Protein AF-A0A844GL32-F1 (afdb_monomer)

pLDDT: mean 89.9, std 10.46, range [35.19, 98.62]

Foldseek 3Di:
DFDPVLVVVLVVVLVVCVVPADPVVCCLQDVDLHHPSLLSLLLLLVLLVLLCQVPFFWDFPVVVCVVDDNPPQPPVVSSVQLQVLLVVQQVLVVLVQVVCCVPPVDGDDDDHFDFDPVDPDPDTTTTDGPLSVVLSVCVVQQVLNVCLQQVVCPDPPCDVVNVVVSVVSVLVVLVVLLVQLVVDLVSLSSSLSNLLCCCLQVVSLLLLLLLVLCVVVVNQAFAVLVVLCCLARAWDWDDAPSCVDPVNVPDDIDTDRNSSQVSSSSCSNLRNPPHDDDVSVSVSNSSSNSRVSSVCQSQPDDDPNHRPSVCSNPPDDSSSSSSSSVVSPSVVSDDHPRDCDPSSSVRSSVSSVVPHDNPPVSVPPD

Secondary structure (DSSP, 8-state):
---HHHHHHHHHHHHHHHHHS-HHHHHHHHSSS--HHHHHHHHHHHHHHHHHHHHS--EEHHHHHHHS-TTSS-HHHHHHHHHHHHHHHHHHHHHHHHHHHHHHS-------PEE-TT--SSSPPEEE-HHHHHHHHHHHH-HHHHHHHTTGGGSTT--HHHHHHHHHHHHHHHHHHHHHGGG-HHHHHHHHHHHHHHHHHH-HHHHHHHHHHHHHTT--S-TTHHHHHHHHHS--EE--GGGGSGGGTT---EE-----HHHHHTTHHHHHHPPSSHHHHHHHHHHHHHHHHHHHHHHH-EETTEEHHHHHHHH--HHHHHHHHHHH-GGGG--SS----HHHHHHHHHHHHHHS--HHHHTT--

Radius of gyration: 21.03 Å; Cα contacts (8 Å, |Δi|>4): 435; chains: 1; bounding box: 57×49×56 Å

Structure (mmCIF, N/CA/C/O backbone):
data_AF-A0A844GL32-F1
#
_entry.id   AF-A0A844GL32-F1
#
loop_
_atom_site.group_PDB
_atom_site.id
_atom_site.type_symbol
_atom_site.label_atom_id
_atom_site.label_alt_id
_atom_site.label_comp_id
_atom_site.label_asym_id
_atom_site.label_entity_id
_atom_site.label_seq_id
_atom_site.pdbx_PDB_ins_code
_atom_site.Cartn_x
_atom_site.Cartn_y
_atom_site.Cartn_z
_atom_site.occupancy
_atom_site.B_iso_or_equiv
_atom_site.auth_seq_id
_atom_site.auth_comp_id
_atom_site.auth_asym_id
_atom_site.auth_atom_id
_atom_site.pdbx_PDB_model_num
ATOM 1 N N . MET A 1 1 ? 3.147 14.707 14.623 1.00 82.19 1 MET A N 1
ATOM 2 C CA . MET A 1 1 ? 2.697 14.001 15.848 1.00 82.19 1 MET A CA 1
ATOM 3 C C . MET A 1 1 ? 1.190 13.828 15.757 1.00 82.19 1 MET A C 1
ATOM 5 O O . MET A 1 1 ? 0.566 14.670 15.122 1.00 82.19 1 MET A O 1
ATOM 9 N N . LEU A 1 2 ? 0.625 12.759 16.327 1.00 96.31 2 LEU A N 1
ATOM 10 C CA . LEU A 1 2 ? -0.835 12.625 16.427 1.00 96.31 2 LEU A CA 1
ATOM 11 C C . LEU A 1 2 ? -1.395 13.763 17.287 1.00 96.31 2 LEU A C 1
ATOM 13 O O . LEU A 1 2 ? -0.730 14.197 18.230 1.00 96.31 2 LEU A O 1
ATOM 17 N N . ASN A 1 3 ? -2.598 14.237 16.966 1.00 97.50 3 ASN A N 1
ATOM 18 C CA . ASN A 1 3 ? -3.313 15.131 17.871 1.00 97.50 3 ASN A CA 1
ATOM 19 C C . ASN A 1 3 ? -3.792 14.361 19.121 1.00 97.50 3 ASN A C 1
ATOM 21 O O . ASN A 1 3 ? -3.714 13.132 19.174 1.00 97.50 3 ASN A O 1
ATOM 25 N N . GLU A 1 4 ? -4.280 15.076 20.134 1.00 97.81 4 GLU A N 1
ATOM 26 C CA . GLU A 1 4 ? -4.658 14.485 21.427 1.00 97.81 4 GLU A CA 1
ATOM 27 C C . GLU A 1 4 ? -5.704 13.367 21.286 1.00 97.81 4 GLU A C 1
ATOM 29 O O . GLU A 1 4 ? -5.516 12.273 21.820 1.00 97.81 4 GLU A O 1
ATOM 34 N N . LYS A 1 5 ? -6.757 13.604 20.490 1.00 97.31 5 LYS A N 1
ATOM 35 C CA . LYS A 1 5 ? -7.831 12.631 20.235 1.00 97.31 5 LYS A CA 1
ATOM 36 C C . LYS A 1 5 ? -7.283 11.343 19.619 1.00 97.31 5 LYS A C 1
ATOM 38 O O . LYS A 1 5 ? -7.616 10.241 20.057 1.00 97.31 5 LYS A O 1
ATOM 43 N N . MET A 1 6 ? -6.424 11.474 18.610 1.00 98.31 6 MET A N 1
ATOM 44 C CA . MET A 1 6 ? -5.829 10.325 17.940 1.00 98.31 6 MET A CA 1
ATOM 45 C C . MET A 1 6 ? -4.790 9.618 18.811 1.00 98.31 6 MET A C 1
ATOM 47 O O . MET A 1 6 ? -4.670 8.396 18.738 1.00 98.31 6 MET A O 1
ATOM 51 N N . TRP A 1 7 ? -4.074 10.351 19.663 1.00 98.19 7 TRP A N 1
ATOM 52 C CA . TRP A 1 7 ? -3.123 9.780 20.613 1.00 98.19 7 TRP A CA 1
ATOM 53 C C . TRP A 1 7 ? -3.810 8.961 21.715 1.00 98.19 7 TRP A C 1
ATOM 55 O O . TRP A 1 7 ? -3.327 7.885 22.073 1.00 98.19 7 TRP A O 1
ATOM 65 N N . GLU A 1 8 ? -4.960 9.420 22.217 1.00 97.94 8 GLU A N 1
ATOM 66 C CA . GLU A 1 8 ? -5.784 8.676 23.179 1.00 97.94 8 GLU A CA 1
ATOM 67 C C . GLU A 1 8 ? -6.238 7.332 22.585 1.00 97.94 8 GLU A C 1
ATOM 69 O O . GLU A 1 8 ? -6.059 6.273 23.200 1.00 97.94 8 GLU A O 1
ATOM 74 N N . ALA A 1 9 ? -6.777 7.361 21.361 1.00 97.75 9 ALA A N 1
ATOM 75 C CA . ALA A 1 9 ? -7.190 6.156 20.648 1.00 97.75 9 ALA A CA 1
ATOM 76 C C . ALA A 1 9 ? -6.002 5.215 20.397 1.00 97.75 9 ALA A C 1
ATOM 78 O O . ALA A 1 9 ? -6.104 4.013 20.648 1.00 97.75 9 ALA A O 1
ATOM 79 N N . PHE A 1 10 ? -4.864 5.763 19.956 1.00 98.00 10 PHE A N 1
ATOM 80 C CA . PHE A 1 10 ? -3.636 5.006 19.711 1.00 98.00 10 PHE A CA 1
ATOM 81 C C . PHE A 1 10 ? -3.180 4.267 20.973 1.00 98.00 10 PHE A C 1
ATOM 83 O O . PHE A 1 10 ? -3.013 3.050 20.947 1.00 98.00 10 PHE A O 1
ATOM 90 N N . SER A 1 11 ? -3.056 4.991 22.087 1.00 97.62 11 SER A N 1
ATOM 91 C CA . SER A 1 11 ? -2.571 4.452 23.363 1.00 97.62 11 SER A CA 1
ATOM 92 C C . SER A 1 11 ? -3.512 3.384 23.928 1.00 97.62 11 SER A C 1
ATOM 94 O O . SER A 1 11 ? -3.069 2.369 24.465 1.00 97.62 11 SER A O 1
ATOM 96 N N . THR A 1 12 ? -4.826 3.577 23.769 1.00 97.06 12 THR A N 1
ATOM 97 C CA . THR A 1 12 ? -5.833 2.600 24.212 1.00 97.06 12 THR A CA 1
ATOM 98 C C . THR A 1 12 ? -5.721 1.294 23.428 1.00 97.06 12 THR A C 1
ATOM 100 O O . THR A 1 12 ? -5.757 0.206 24.008 1.00 97.06 12 THR A O 1
ATOM 103 N N . ILE A 1 13 ? -5.564 1.388 22.106 1.00 96.62 13 ILE A N 1
ATOM 104 C CA . ILE A 1 13 ? -5.426 0.216 21.238 1.00 96.62 13 ILE A CA 1
ATOM 105 C C . ILE A 1 13 ? -4.098 -0.488 21.500 1.00 96.62 13 ILE A C 1
ATOM 107 O O . ILE A 1 13 ? -4.077 -1.711 21.591 1.00 96.62 13 ILE A O 1
ATOM 111 N N . GLU A 1 14 ? -3.014 0.262 21.690 1.00 97.12 14 GLU A N 1
ATOM 112 C CA . GLU A 1 14 ? -1.711 -0.294 22.053 1.00 97.12 14 GLU A CA 1
ATOM 113 C C . GLU A 1 14 ? -1.792 -1.126 23.335 1.00 97.12 14 GLU A C 1
ATOM 115 O O . GLU A 1 14 ? -1.441 -2.307 23.323 1.00 97.12 14 GLU A O 1
ATOM 120 N N . SER A 1 15 ? -2.351 -0.559 24.408 1.00 96.75 15 SER A N 1
ATOM 121 C CA . SER A 1 15 ? -2.566 -1.284 25.664 1.00 96.75 15 SER A CA 1
ATOM 122 C C . SER A 1 15 ? -3.453 -2.519 25.469 1.00 96.75 15 SER A C 1
ATOM 124 O O . SER A 1 15 ? -3.126 -3.598 25.963 1.00 96.75 15 SER A O 1
ATOM 126 N N . THR A 1 16 ? -4.534 -2.400 24.693 1.00 95.31 16 THR A N 1
ATOM 127 C CA . THR A 1 16 ? -5.441 -3.523 24.407 1.00 95.31 16 THR A CA 1
ATOM 128 C C . THR A 1 16 ? -4.714 -4.670 23.708 1.00 95.31 16 THR A C 1
ATOM 130 O O . THR A 1 16 ? -4.834 -5.819 24.124 1.00 95.31 16 THR A O 1
ATOM 133 N N . LEU A 1 17 ? -3.929 -4.378 22.668 1.00 95.50 17 LEU A N 1
ATOM 134 C CA . LEU A 1 17 ? -3.210 -5.400 21.907 1.00 95.50 17 LEU A CA 1
ATOM 135 C C . LEU A 1 17 ? -2.125 -6.088 22.742 1.00 95.50 17 LEU A C 1
ATOM 137 O O . LEU A 1 17 ? -1.973 -7.303 22.635 1.00 95.50 17 LEU A O 1
ATOM 141 N N . ILE A 1 18 ? -1.431 -5.349 23.615 1.00 95.75 18 ILE A N 1
ATOM 142 C CA . ILE A 1 18 ? -0.461 -5.921 24.565 1.00 95.75 18 ILE A CA 1
ATOM 143 C C . ILE A 1 18 ? -1.139 -6.900 25.531 1.00 95.75 18 ILE A C 1
ATOM 145 O O . ILE A 1 18 ? -0.554 -7.925 25.874 1.00 95.75 18 ILE A O 1
ATOM 149 N N . HIS A 1 19 ? -2.362 -6.606 25.977 1.00 94.69 19 HIS A N 1
ATOM 150 C CA . HIS A 1 19 ? -3.086 -7.472 26.910 1.00 94.69 19 HIS A CA 1
ATOM 151 C C . HIS A 1 19 ? -3.739 -8.687 26.245 1.00 94.69 19 HIS A C 1
ATOM 153 O O . HIS A 1 19 ? -3.871 -9.729 26.881 1.00 94.69 19 HIS A O 1
ATOM 159 N N . VAL A 1 20 ? -4.176 -8.549 24.994 1.00 94.69 20 VAL A N 1
ATOM 160 C CA . VAL A 1 20 ? -4.983 -9.562 24.301 1.00 94.69 20 VAL A CA 1
ATOM 161 C C . VAL A 1 20 ? -4.120 -10.567 23.529 1.00 94.69 20 VAL A C 1
ATOM 163 O O . VAL A 1 20 ? -4.495 -11.733 23.415 1.00 94.69 20 VAL A O 1
ATOM 166 N N . LEU A 1 21 ? -2.961 -10.154 23.007 1.00 96.56 21 LEU A N 1
ATOM 167 C CA . LEU A 1 21 ? -2.068 -11.053 22.273 1.00 96.56 21 LEU A CA 1
ATOM 168 C C . LEU A 1 21 ? -1.227 -11.925 23.228 1.00 96.56 21 LEU A C 1
ATOM 170 O O . LEU A 1 21 ? -0.684 -11.399 24.198 1.00 96.56 21 LEU A O 1
ATOM 174 N N . PRO A 1 22 ? -1.024 -13.226 22.942 1.00 97.00 22 PRO A N 1
ATOM 175 C CA . PRO A 1 22 ? -0.135 -14.083 23.732 1.00 97.00 22 PRO A CA 1
ATOM 176 C C . PRO A 1 22 ? 1.308 -13.559 23.774 1.00 97.00 22 PRO A C 1
ATOM 178 O O . PRO A 1 22 ? 1.804 -13.028 22.779 1.00 97.00 22 PRO A O 1
ATOM 181 N N . THR A 1 23 ? 2.010 -13.726 24.898 1.00 95.94 23 THR A N 1
ATOM 182 C CA . THR A 1 23 ? 3.368 -13.180 25.087 1.00 95.94 23 THR A CA 1
ATOM 183 C C . THR A 1 23 ? 4.374 -13.745 24.083 1.00 95.94 23 THR A C 1
ATOM 185 O O . THR A 1 23 ? 5.143 -12.986 23.494 1.00 95.94 23 THR A O 1
ATOM 188 N N . GLU A 1 24 ? 4.350 -15.050 23.822 1.00 95.56 24 GLU A N 1
ATOM 189 C CA . GLU A 1 24 ? 5.241 -15.696 22.853 1.00 95.56 24 GLU A CA 1
ATOM 190 C C . GLU A 1 24 ? 4.975 -15.191 21.428 1.00 95.56 24 GLU A C 1
ATOM 192 O O . GLU A 1 24 ? 5.908 -14.949 20.659 1.00 95.56 24 GLU A O 1
ATOM 197 N N . TYR A 1 25 ? 3.705 -14.946 21.093 1.00 96.56 25 TYR A N 1
ATOM 198 C CA . TYR A 1 25 ? 3.316 -14.347 19.819 1.00 96.56 25 TYR A CA 1
ATOM 199 C C . TYR A 1 25 ? 3.797 -12.894 19.708 1.00 96.56 25 TYR A C 1
ATOM 201 O O . TYR A 1 25 ? 4.317 -12.492 18.669 1.00 96.56 25 TYR A O 1
ATOM 209 N N . GLN A 1 26 ? 3.706 -12.111 20.788 1.00 96.44 26 GLN A N 1
ATOM 210 C CA . GLN A 1 26 ? 4.270 -10.760 20.831 1.00 96.44 26 GLN A CA 1
ATOM 211 C C . GLN A 1 26 ? 5.792 -10.769 20.639 1.00 96.44 26 GLN A C 1
ATOM 213 O O . GLN A 1 26 ? 6.315 -9.910 19.932 1.00 96.44 26 GLN A O 1
ATOM 218 N N . MET A 1 27 ? 6.513 -11.734 21.218 1.00 95.25 27 MET A N 1
ATOM 219 C CA . MET A 1 27 ? 7.958 -11.876 21.006 1.00 95.25 27 MET A CA 1
ATOM 220 C C . MET A 1 27 ? 8.288 -12.206 19.548 1.00 95.25 27 MET A C 1
ATOM 222 O O . MET A 1 27 ? 9.188 -11.587 18.979 1.00 95.25 27 MET A O 1
ATOM 226 N N . PHE A 1 28 ? 7.539 -13.127 18.938 1.00 94.62 28 PHE A N 1
ATOM 227 C CA . PHE A 1 28 ? 7.668 -13.463 17.520 1.00 94.62 28 PHE A CA 1
ATOM 228 C C . PHE A 1 28 ? 7.427 -12.239 16.622 1.00 94.62 28 PHE A C 1
ATOM 230 O O . PHE A 1 28 ? 8.261 -11.912 15.778 1.00 94.62 28 PHE A O 1
ATOM 237 N N . MET A 1 29 ? 6.324 -11.520 16.845 1.00 95.12 29 MET A N 1
ATOM 238 C CA . MET A 1 29 ? 5.928 -10.386 16.011 1.00 95.12 29 MET A CA 1
ATOM 239 C C . MET A 1 29 ? 6.788 -9.143 16.228 1.00 95.12 29 MET A C 1
ATOM 241 O O . MET A 1 29 ? 7.191 -8.488 15.269 1.00 95.12 29 MET A O 1
ATOM 245 N N . PHE A 1 30 ? 7.046 -8.786 17.486 1.00 95.81 30 PHE A N 1
ATOM 246 C CA . PHE A 1 30 ? 7.558 -7.464 17.858 1.00 95.81 30 PHE A CA 1
ATOM 247 C C . PHE A 1 30 ? 9.007 -7.470 18.366 1.00 95.81 30 PHE A C 1
ATOM 249 O O . PHE A 1 30 ? 9.611 -6.403 18.551 1.00 95.81 30 PHE A O 1
ATOM 256 N N . GLY A 1 31 ? 9.599 -8.657 18.541 1.00 90.75 31 GLY A N 1
ATOM 257 C CA . GLY A 1 31 ? 11.015 -8.823 18.876 1.00 90.75 31 GLY A CA 1
ATOM 258 C C . GLY A 1 31 ? 11.959 -8.459 17.725 1.00 90.75 31 GLY A C 1
ATOM 259 O O . GLY A 1 31 ? 13.093 -8.051 17.967 1.00 90.75 31 GLY A O 1
ATOM 260 N N . GLY A 1 32 ? 11.480 -8.541 16.480 1.00 90.75 32 GLY A N 1
ATOM 261 C CA . GLY A 1 32 ? 12.260 -8.284 15.269 1.00 90.75 32 GLY A CA 1
ATOM 262 C C . GLY A 1 32 ? 12.038 -6.898 14.652 1.00 90.75 32 GLY A C 1
ATOM 263 O O . GLY A 1 32 ? 12.018 -5.869 15.336 1.00 90.75 32 GLY A O 1
ATOM 264 N N . LYS A 1 33 ? 11.899 -6.882 13.321 1.00 94.94 33 LYS A N 1
ATOM 265 C CA . LYS A 1 33 ? 11.791 -5.671 12.486 1.00 94.94 33 LYS A CA 1
ATOM 266 C C . LYS A 1 33 ? 10.465 -4.927 12.649 1.00 94.94 33 LYS A C 1
ATOM 268 O O . LYS A 1 33 ? 10.424 -3.701 12.528 1.00 94.94 33 LYS A O 1
ATOM 273 N N . ILE A 1 34 ? 9.392 -5.664 12.912 1.00 97.44 34 ILE A N 1
ATOM 274 C CA . ILE A 1 34 ? 8.051 -5.115 13.105 1.00 97.44 34 ILE A CA 1
ATOM 275 C C . ILE A 1 34 ? 7.904 -4.696 14.564 1.00 97.44 34 ILE A C 1
ATOM 277 O O . ILE A 1 34 ? 8.424 -5.344 15.468 1.00 97.44 34 ILE A O 1
ATOM 281 N N . LYS A 1 35 ? 7.221 -3.582 14.797 1.00 96.75 35 LYS A N 1
ATOM 282 C CA . LYS A 1 35 ? 6.850 -3.063 16.110 1.00 96.75 35 LYS A CA 1
ATOM 283 C C . LYS A 1 35 ? 5.337 -2.921 16.166 1.00 96.75 35 LYS A C 1
ATOM 285 O O . LYS A 1 35 ? 4.702 -2.643 15.152 1.00 96.75 35 LYS A O 1
ATOM 290 N N . LEU A 1 36 ? 4.762 -3.057 17.360 1.00 97.19 36 LEU A N 1
ATOM 291 C CA . LEU A 1 36 ? 3.315 -2.939 17.566 1.00 97.19 36 LEU A CA 1
ATOM 292 C C . LEU A 1 36 ? 2.762 -1.617 17.011 1.00 97.19 36 LEU A C 1
ATOM 294 O O . LEU A 1 36 ? 1.736 -1.599 16.334 1.00 97.19 36 LEU A O 1
ATOM 298 N N . ARG A 1 37 ? 3.508 -0.523 17.200 1.00 96.75 37 ARG A N 1
ATOM 299 C CA . ARG A 1 37 ? 3.189 0.780 16.612 1.00 96.75 37 ARG A CA 1
ATOM 300 C C . ARG A 1 37 ? 2.998 0.729 15.095 1.00 96.75 37 ARG A C 1
ATOM 302 O O . ARG A 1 37 ? 2.103 1.409 14.608 1.00 96.75 37 ARG A O 1
ATOM 309 N N . ASP A 1 38 ? 3.787 -0.049 14.352 1.00 97.31 38 ASP A N 1
ATOM 310 C CA . ASP A 1 38 ? 3.643 -0.119 12.893 1.00 97.31 38 ASP A CA 1
ATOM 311 C C . ASP A 1 38 ? 2.263 -0.666 12.494 1.00 97.31 38 ASP A C 1
ATOM 313 O O . ASP A 1 38 ? 1.628 -0.150 11.575 1.00 97.31 38 ASP A O 1
ATOM 317 N N . ILE A 1 39 ? 1.781 -1.679 13.225 1.00 97.94 39 ILE A N 1
ATOM 318 C CA . ILE A 1 39 ? 0.464 -2.296 13.023 1.00 97.94 39 ILE A CA 1
ATOM 319 C C . ILE A 1 39 ? -0.640 -1.270 13.274 1.00 97.94 39 ILE A C 1
ATOM 321 O O . ILE A 1 39 ? -1.512 -1.075 12.431 1.00 97.94 39 ILE A O 1
ATOM 325 N N . ILE A 1 40 ? -0.584 -0.578 14.414 1.00 98.00 40 ILE A N 1
ATOM 326 C CA . ILE A 1 40 ? -1.615 0.390 14.811 1.00 98.00 40 ILE A CA 1
ATOM 327 C C . ILE A 1 40 ? -1.644 1.576 13.843 1.00 98.00 40 ILE A C 1
ATOM 329 O O . ILE A 1 40 ? -2.717 2.000 13.419 1.00 98.00 40 ILE A O 1
ATOM 333 N N . VAL A 1 41 ? -0.474 2.084 13.445 1.00 97.75 41 VAL A N 1
ATOM 334 C CA . VAL A 1 41 ? -0.360 3.192 12.488 1.00 97.75 41 VAL A CA 1
ATOM 335 C C . VAL A 1 41 ? -0.931 2.813 11.119 1.00 97.75 41 VAL A C 1
ATOM 337 O O . VAL A 1 41 ? -1.655 3.617 10.531 1.00 97.75 41 VAL A O 1
ATOM 340 N N . GLN A 1 42 ? -0.693 1.589 10.636 1.00 98.00 42 GLN A N 1
ATOM 341 C CA . GLN A 1 42 ? -1.315 1.109 9.399 1.00 98.00 42 GLN A CA 1
ATOM 342 C C . GLN A 1 42 ? -2.838 0.962 9.537 1.00 98.00 42 GLN A C 1
ATOM 344 O O . GLN A 1 42 ? -3.568 1.392 8.646 1.00 98.00 42 GLN A O 1
ATOM 349 N N . ILE A 1 43 ? -3.335 0.414 10.655 1.00 98.06 43 ILE A N 1
ATOM 350 C CA . ILE A 1 43 ? -4.781 0.330 10.930 1.00 98.06 43 ILE A CA 1
ATOM 351 C C . ILE A 1 43 ? -5.414 1.728 10.899 1.00 98.06 43 ILE A C 1
ATOM 353 O O . ILE A 1 43 ? -6.484 1.905 10.319 1.00 98.06 43 ILE A O 1
ATOM 357 N N . PHE A 1 44 ? -4.757 2.727 11.492 1.00 98.44 44 PHE A N 1
ATOM 358 C CA . PHE A 1 44 ? -5.266 4.097 11.540 1.00 98.44 44 PHE A CA 1
ATOM 359 C C . PHE A 1 44 ? -5.326 4.722 10.148 1.00 98.44 44 PHE A C 1
ATOM 361 O O . PHE A 1 44 ? -6.339 5.335 9.818 1.00 98.44 44 PHE A O 1
ATOM 368 N N . LEU A 1 45 ? -4.291 4.534 9.320 1.00 98.12 45 LEU A N 1
ATOM 369 C CA . LEU A 1 45 ? -4.298 5.011 7.936 1.00 98.12 45 LEU A CA 1
ATOM 370 C C . LEU A 1 45 ? -5.456 4.388 7.139 1.00 98.12 45 LEU A C 1
ATOM 372 O O . LEU A 1 45 ? -6.220 5.113 6.503 1.00 98.12 45 LEU A O 1
ATOM 376 N N . ASP A 1 46 ? -5.633 3.069 7.234 1.00 96.69 46 ASP A N 1
ATOM 377 C CA . ASP A 1 46 ? -6.730 2.349 6.580 1.00 96.69 46 ASP A CA 1
ATOM 378 C C . ASP A 1 46 ? -8.112 2.842 7.056 1.00 96.69 46 ASP A C 1
ATOM 380 O O . ASP A 1 46 ? -9.055 2.955 6.268 1.00 96.69 46 ASP A O 1
ATOM 384 N N . CYS A 1 47 ? -8.255 3.137 8.351 1.00 97.56 47 CYS A N 1
ATOM 385 C CA . CYS A 1 47 ? -9.476 3.702 8.923 1.00 97.56 47 CYS A CA 1
ATOM 386 C C . CYS A 1 47 ? -9.733 5.142 8.450 1.00 97.56 47 CYS A C 1
ATOM 388 O O . CYS A 1 47 ? -10.888 5.485 8.188 1.00 97.56 47 CYS A O 1
ATOM 390 N N . CYS A 1 48 ? -8.692 5.968 8.307 1.00 98.00 48 CYS A N 1
ATOM 391 C CA . CYS A 1 48 ? -8.786 7.308 7.726 1.00 98.00 48 CYS A CA 1
ATOM 392 C C . CYS A 1 48 ? -9.260 7.256 6.272 1.00 98.00 48 CYS A C 1
ATOM 394 O O . CYS A 1 48 ? -10.200 7.964 5.919 1.00 98.00 48 CYS A O 1
ATOM 396 N N . GLU A 1 49 ? -8.653 6.406 5.443 1.00 95.81 49 GLU A N 1
ATOM 397 C CA . GLU A 1 49 ? -9.039 6.226 4.037 1.00 95.81 49 GLU A CA 1
ATOM 398 C C . GLU A 1 49 ? -10.492 5.743 3.929 1.00 95.81 49 GLU A C 1
ATOM 400 O O . GLU A 1 49 ? -11.298 6.315 3.191 1.00 95.81 49 GLU A O 1
ATOM 405 N N . TYR A 1 50 ? -10.873 4.755 4.747 1.00 94.50 50 TYR A N 1
ATOM 406 C CA . TYR A 1 50 ? -12.253 4.282 4.823 1.00 94.50 50 TYR A CA 1
ATOM 407 C C . TYR A 1 50 ? -13.227 5.407 5.204 1.00 94.50 50 TYR A C 1
ATOM 409 O O . TYR A 1 50 ? -14.215 5.631 4.503 1.00 94.50 50 TYR A O 1
ATOM 417 N N . ALA A 1 51 ? -12.952 6.147 6.282 1.00 96.50 51 ALA A N 1
ATOM 418 C CA . ALA A 1 51 ? -13.813 7.235 6.740 1.00 96.50 51 ALA A CA 1
ATOM 419 C C . ALA A 1 51 ? -13.906 8.379 5.722 1.00 96.50 51 ALA A C 1
ATOM 421 O O . ALA A 1 51 ? -14.990 8.941 5.540 1.00 96.50 51 ALA A O 1
ATOM 422 N N . TYR A 1 52 ? -12.810 8.679 5.020 1.00 95.94 52 TYR A N 1
ATOM 423 C CA . TYR A 1 52 ? -12.784 9.670 3.952 1.00 95.94 52 TYR A CA 1
ATOM 424 C C . TYR A 1 52 ? -13.762 9.300 2.838 1.00 95.94 52 TYR A C 1
ATOM 426 O O . TYR A 1 52 ? -14.616 10.116 2.491 1.00 95.94 52 TYR A O 1
ATOM 434 N N . HIS A 1 53 ? -13.704 8.071 2.321 1.00 91.75 53 HIS A N 1
ATOM 435 C CA . HIS A 1 53 ? -14.596 7.625 1.246 1.00 91.75 53 HIS A CA 1
ATOM 436 C C . HIS A 1 53 ? -16.070 7.549 1.673 1.00 91.75 53 HIS A C 1
ATOM 438 O O . HIS A 1 53 ? -16.958 7.769 0.850 1.00 91.75 53 HIS A O 1
ATOM 444 N N . GLN A 1 54 ? -16.354 7.267 2.950 1.00 91.56 54 GLN A N 1
ATOM 445 C CA . GLN A 1 54 ? -17.728 7.246 3.471 1.00 91.56 54 GLN A CA 1
ATOM 446 C C . GLN A 1 54 ? -18.321 8.652 3.651 1.00 91.56 54 GLN A C 1
ATOM 448 O O . GLN A 1 54 ? -19.519 8.851 3.453 1.00 91.56 54 GLN A O 1
ATOM 453 N N . LYS A 1 55 ? -17.499 9.634 4.041 1.00 91.50 55 LYS A N 1
ATOM 454 C CA . LYS A 1 55 ? -17.941 11.014 4.313 1.00 91.50 55 LYS A CA 1
ATOM 455 C C . LYS A 1 55 ? -17.898 11.917 3.089 1.00 91.50 55 LYS A C 1
ATOM 457 O O . LYS A 1 55 ? -18.663 12.880 3.005 1.00 91.50 55 LYS A O 1
ATOM 462 N N . SER A 1 56 ? -16.980 11.647 2.169 1.00 89.00 56 SER A N 1
ATOM 463 C CA . SER A 1 56 ? -16.715 12.536 1.050 1.00 89.00 56 SER A CA 1
ATOM 464 C C . SER A 1 56 ? -17.861 12.553 0.058 1.00 89.00 56 SER A C 1
ATOM 466 O O . SER A 1 56 ? -18.443 11.538 -0.329 1.00 89.00 56 SER A O 1
ATOM 468 N N . LYS A 1 57 ? -18.185 13.759 -0.400 1.00 87.94 57 LYS A N 1
ATOM 469 C CA . LYS A 1 57 ? -19.245 13.949 -1.375 1.00 87.94 57 LYS A CA 1
ATOM 470 C C . LYS A 1 57 ? -18.786 13.462 -2.743 1.00 87.94 57 LYS A C 1
ATOM 472 O O . LYS A 1 57 ? -18.040 14.153 -3.435 1.00 87.94 57 LYS A O 1
ATOM 477 N N . LYS A 1 58 ? -19.342 12.341 -3.196 1.00 88.50 58 LYS A N 1
ATOM 478 C CA . LYS A 1 58 ? -19.159 11.897 -4.577 1.00 88.50 58 LYS A CA 1
ATOM 479 C C . LYS A 1 58 ? -19.920 12.801 -5.534 1.00 88.50 58 LYS A C 1
ATOM 481 O O . LYS A 1 58 ? -21.118 13.060 -5.381 1.00 88.50 58 LYS A O 1
ATOM 486 N N . THR A 1 59 ? -19.232 13.298 -6.555 1.00 84.94 59 THR A N 1
ATOM 487 C CA . THR A 1 59 ? -19.863 14.088 -7.610 1.00 84.94 59 THR A CA 1
ATOM 488 C C . THR A 1 59 ? -19.378 13.675 -8.989 1.00 84.94 59 THR A C 1
ATOM 490 O O . THR A 1 59 ? -18.366 13.004 -9.152 1.00 84.94 59 THR A O 1
ATOM 493 N N . SER A 1 60 ? -20.131 14.045 -10.026 1.00 83.56 60 SER A N 1
ATOM 494 C CA . SER A 1 60 ? -19.698 13.770 -11.395 1.00 83.56 60 SER A CA 1
ATOM 495 C C . SER A 1 60 ? -18.407 14.523 -11.721 1.00 83.56 60 SER A C 1
ATOM 497 O O . SER A 1 60 ? -18.277 15.684 -11.331 1.00 83.56 60 SER A O 1
ATOM 499 N N . LEU A 1 61 ? -17.571 13.967 -12.599 1.00 79.44 61 LEU A N 1
ATOM 500 C CA . LEU A 1 61 ? -16.393 14.655 -13.158 1.00 79.44 61 LEU A CA 1
ATOM 501 C C . LEU A 1 61 ? -16.687 16.070 -13.712 1.00 79.44 61 LEU A C 1
ATOM 503 O O . LEU A 1 61 ? -15.830 16.947 -13.694 1.00 79.44 61 LEU A O 1
ATOM 507 N N . ARG A 1 62 ? -17.918 16.338 -14.185 1.00 74.31 62 ARG A N 1
ATOM 508 C CA . ARG A 1 62 ? -18.333 17.682 -14.640 1.00 74.31 62 ARG A CA 1
ATOM 509 C C . ARG A 1 62 ? -18.416 18.698 -13.495 1.00 74.31 62 ARG A C 1
ATOM 511 O O . ARG A 1 62 ? -18.203 19.881 -13.733 1.00 74.31 62 ARG A O 1
ATOM 518 N N . ARG A 1 63 ? -18.827 18.260 -12.306 1.00 71.50 63 ARG A N 1
ATOM 519 C CA . ARG A 1 63 ? -19.032 19.128 -11.141 1.00 71.50 63 ARG A CA 1
ATOM 520 C C . ARG A 1 63 ? -17.699 19.465 -10.486 1.00 71.50 63 ARG A C 1
ATOM 522 O O . ARG A 1 63 ? -17.487 20.641 -10.232 1.00 71.50 63 ARG A O 1
ATOM 529 N N . HIS A 1 64 ? -16.800 18.488 -10.376 1.00 71.56 64 HIS A N 1
ATOM 530 C CA . HIS A 1 64 ? -15.406 18.703 -9.977 1.00 71.56 64 HIS A CA 1
ATOM 531 C C . HIS A 1 64 ? -14.722 19.793 -10.812 1.00 71.56 64 HIS A C 1
ATOM 533 O O . HIS A 1 64 ? -14.181 20.737 -10.255 1.00 71.56 64 HIS A O 1
ATOM 539 N N . ARG A 1 65 ? -14.907 19.781 -12.142 1.00 66.44 65 ARG A N 1
ATOM 540 C CA . ARG A 1 65 ? -14.421 20.855 -13.035 1.00 66.44 65 ARG A CA 1
ATOM 541 C C . ARG A 1 65 ? -14.924 22.253 -12.678 1.00 66.44 65 ARG A C 1
ATOM 543 O O . ARG A 1 65 ? -14.227 23.224 -12.905 1.00 66.44 65 ARG A O 1
ATOM 550 N N . LYS A 1 66 ? -16.168 22.374 -12.209 1.00 58.25 66 LYS A N 1
ATOM 551 C CA . LYS A 1 66 ? -16.758 23.677 -11.866 1.00 58.25 66 LYS A CA 1
ATOM 552 C C . LYS A 1 66 ? -16.312 24.189 -10.493 1.00 58.25 66 LYS A C 1
ATOM 554 O O . LYS A 1 66 ? -16.665 25.309 -10.152 1.00 58.25 66 LYS A O 1
ATOM 559 N N . GLN A 1 67 ? -15.668 23.341 -9.694 1.00 57.12 67 GLN A N 1
ATOM 560 C CA . GLN A 1 67 ? -15.248 23.641 -8.326 1.00 57.12 67 GLN A CA 1
ATOM 561 C C . GLN A 1 67 ? -13.732 23.833 -8.212 1.00 57.12 67 GLN A C 1
ATOM 563 O O . GLN A 1 67 ? -13.291 24.462 -7.260 1.00 57.12 67 GLN A O 1
ATOM 568 N N . SER A 1 68 ? -12.950 23.322 -9.165 1.00 54.94 68 SER A N 1
ATOM 569 C CA . SER A 1 68 ? -11.536 23.654 -9.326 1.00 54.94 68 SER A CA 1
ATOM 570 C C . SER A 1 68 ? -11.384 24.970 -10.091 1.00 54.94 68 SER A C 1
ATOM 572 O O . SER A 1 68 ? -12.025 25.113 -11.137 1.00 54.94 68 SER A O 1
ATOM 574 N N . ASP A 1 69 ? -10.506 25.868 -9.633 1.00 50.75 69 ASP A N 1
ATOM 575 C CA . ASP A 1 69 ? -10.021 26.979 -10.462 1.00 50.75 69 ASP A CA 1
ATOM 576 C C . ASP A 1 69 ? -9.556 26.429 -11.821 1.00 50.75 69 ASP A C 1
ATOM 578 O O . ASP A 1 69 ? -9.031 25.313 -11.911 1.00 50.75 69 ASP A O 1
ATOM 582 N N . GLU A 1 70 ? -9.850 27.178 -12.884 1.00 45.34 70 GLU A N 1
ATOM 583 C CA . GLU A 1 70 ? -10.044 26.726 -14.273 1.00 45.34 70 GLU A CA 1
ATOM 584 C C . GLU A 1 70 ? -8.875 25.944 -14.927 1.00 45.34 70 GLU A C 1
ATOM 586 O O . GLU A 1 70 ? -9.030 25.431 -16.037 1.00 45.34 70 GLU A O 1
ATOM 591 N N . GLU A 1 71 ? -7.740 25.763 -14.248 1.00 48.47 71 GLU A N 1
ATOM 592 C CA . GLU A 1 71 ? -6.539 25.084 -14.751 1.00 48.47 71 GLU A CA 1
ATOM 593 C C . GLU A 1 71 ? -6.482 23.560 -14.514 1.00 48.47 71 GLU A C 1
ATOM 595 O O . GLU A 1 71 ? -5.909 22.849 -15.340 1.00 48.47 71 GLU A O 1
ATOM 600 N N . ILE A 1 72 ? -7.077 23.006 -13.444 1.00 50.75 72 ILE A N 1
ATOM 601 C CA . ILE A 1 72 ? -6.806 21.597 -13.048 1.00 50.75 72 ILE A CA 1
ATOM 602 C C . ILE A 1 72 ? -7.493 20.566 -13.968 1.00 50.75 72 ILE A C 1
ATOM 604 O O . ILE A 1 72 ? -7.020 19.443 -14.137 1.00 50.75 72 ILE A O 1
ATOM 608 N N . LEU A 1 73 ? -8.606 20.922 -14.615 1.00 53.81 73 LEU A N 1
ATOM 609 C CA . LEU A 1 73 ? -9.374 20.011 -15.471 1.00 53.81 73 LEU A CA 1
ATOM 610 C C . LEU A 1 73 ? -9.536 20.601 -16.874 1.00 53.81 73 LEU A C 1
ATOM 612 O O . LEU A 1 73 ? -10.609 21.081 -17.237 1.00 53.81 73 LEU A O 1
ATOM 616 N N . GLY A 1 74 ? -8.464 20.524 -17.670 1.00 54.28 74 GLY A N 1
ATOM 617 C CA . GLY A 1 74 ? -8.397 20.988 -19.061 1.00 54.28 74 GLY A CA 1
ATOM 618 C C . GLY A 1 74 ? -9.553 20.498 -19.949 1.00 54.28 74 GLY A C 1
ATOM 619 O O . GLY A 1 74 ? -9.494 19.431 -20.566 1.00 54.28 74 GLY A O 1
ATOM 620 N N . GLY A 1 75 ? -10.616 21.300 -20.036 1.00 65.44 75 GLY A N 1
ATOM 621 C CA . GLY A 1 75 ? -11.731 21.157 -20.975 1.00 65.44 75 GLY A CA 1
ATOM 622 C C . GLY A 1 75 ? -12.485 19.813 -20.964 1.00 65.44 75 GLY A C 1
ATOM 623 O O . GLY A 1 75 ? -12.359 18.964 -20.080 1.00 65.44 75 GLY A O 1
ATOM 624 N N . ASP A 1 76 ? -13.327 19.602 -21.982 1.00 71.69 76 ASP A N 1
ATOM 625 C CA . ASP A 1 76 ? -14.057 18.336 -22.179 1.00 71.69 76 ASP A CA 1
ATOM 626 C C . ASP A 1 76 ? -13.127 17.161 -22.549 1.00 71.69 76 ASP A C 1
ATOM 628 O O . ASP A 1 76 ? -13.484 15.997 -22.342 1.00 71.69 76 ASP A O 1
ATOM 632 N N . ALA A 1 77 ? -11.915 17.453 -23.035 1.00 77.88 77 ALA A N 1
ATOM 633 C CA . ALA A 1 77 ? -10.910 16.459 -23.396 1.00 77.88 77 ALA A CA 1
ATOM 634 C C . ALA A 1 77 ? -10.355 15.713 -22.172 1.00 77.88 77 ALA A C 1
ATOM 636 O O . ALA A 1 77 ? -10.361 14.478 -22.179 1.00 77.88 77 ALA A O 1
ATOM 637 N N . MET A 1 78 ? -9.940 16.427 -21.112 1.00 80.88 78 MET A N 1
ATOM 638 C CA . MET A 1 78 ? -9.447 15.805 -19.874 1.00 80.88 78 MET A CA 1
ATOM 639 C C . MET A 1 78 ? -10.537 14.964 -19.218 1.00 80.88 78 MET A C 1
ATOM 641 O O . MET A 1 78 ? -10.343 13.787 -18.933 1.00 80.88 78 MET A O 1
ATOM 645 N N . LYS A 1 79 ? -11.749 15.515 -19.107 1.00 81.19 79 LYS A N 1
ATOM 646 C CA . LYS A 1 79 ? -12.919 14.763 -18.636 1.00 81.19 79 LYS A CA 1
ATOM 647 C C . LYS A 1 79 ? -13.128 13.471 -19.434 1.00 81.19 79 LYS A C 1
ATOM 649 O O . LYS A 1 79 ? -13.422 12.429 -18.852 1.00 81.19 79 LYS A O 1
ATOM 654 N N . GLY A 1 80 ? -13.011 13.535 -20.762 1.00 83.00 80 GLY A N 1
ATOM 655 C CA . GLY A 1 80 ? -13.106 12.365 -21.629 1.00 83.00 80 GLY A CA 1
ATOM 656 C C . GLY A 1 80 ? -12.014 11.330 -21.349 1.00 83.00 80 GLY A C 1
ATOM 657 O O . GLY A 1 80 ? -12.310 10.137 -21.363 1.00 83.00 80 GLY A O 1
ATOM 658 N N . ARG A 1 81 ? -10.777 11.766 -21.067 1.00 85.88 81 ARG A N 1
ATOM 659 C CA . ARG A 1 81 ? -9.676 10.879 -20.653 1.00 85.88 81 ARG A CA 1
ATOM 660 C C . ARG A 1 81 ? -9.970 10.210 -19.314 1.00 85.88 81 ARG A C 1
ATOM 662 O O . ARG A 1 81 ? -9.930 8.987 -19.261 1.00 85.88 81 ARG A O 1
ATOM 669 N N . LEU A 1 82 ? -10.379 10.969 -18.299 1.00 88.06 82 LEU A N 1
ATOM 670 C CA . LEU A 1 82 ? -10.683 10.435 -16.966 1.00 88.06 82 LEU A CA 1
ATOM 671 C C . LEU A 1 82 ? -11.868 9.458 -16.978 1.00 88.06 82 LEU A C 1
ATOM 673 O O . LEU A 1 82 ? -11.807 8.406 -16.353 1.00 88.06 82 LEU A O 1
ATOM 677 N N . GLN A 1 83 ? -12.920 9.739 -17.758 1.00 87.69 83 GLN A N 1
ATOM 678 C CA . GLN A 1 83 ? -14.026 8.789 -17.963 1.00 87.69 83 GLN A CA 1
ATOM 679 C C . GLN A 1 83 ? -13.549 7.474 -18.597 1.00 87.69 83 GLN A C 1
ATOM 681 O O . GLN A 1 83 ? -14.032 6.407 -18.228 1.00 87.69 83 GLN A O 1
ATOM 686 N N . ARG A 1 84 ? -12.615 7.540 -19.558 1.00 88.19 84 ARG A N 1
ATOM 687 C CA . ARG A 1 84 ? -12.031 6.342 -20.177 1.00 88.19 84 ARG A CA 1
ATOM 688 C C . ARG A 1 84 ? -11.114 5.593 -19.216 1.00 88.19 84 ARG A C 1
ATOM 690 O O . ARG A 1 84 ? -1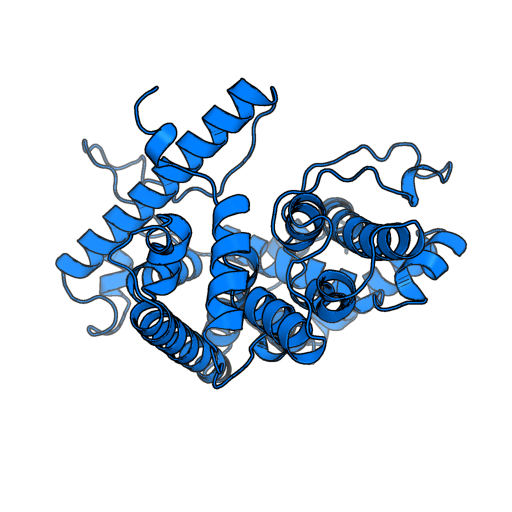1.171 4.374 -19.211 1.00 88.19 84 ARG A O 1
ATOM 697 N N . ALA A 1 85 ? -10.320 6.298 -18.413 1.00 89.00 85 ALA A N 1
ATOM 698 C CA . ALA A 1 85 ? -9.460 5.691 -17.401 1.00 89.00 85 ALA A CA 1
ATOM 699 C C . ALA A 1 85 ? -10.288 4.931 -16.353 1.00 89.00 85 ALA A C 1
ATOM 701 O O . ALA A 1 85 ? -10.037 3.753 -16.122 1.00 89.00 85 ALA A O 1
ATOM 702 N N . ALA A 1 86 ? -11.346 5.549 -15.818 1.00 90.38 86 ALA A N 1
ATOM 703 C CA . ALA A 1 86 ? -12.259 4.887 -14.885 1.00 90.38 86 ALA A CA 1
ATOM 704 C C . ALA A 1 86 ? -12.939 3.651 -15.505 1.00 90.38 86 ALA A C 1
ATOM 706 O O . ALA A 1 86 ? -13.050 2.606 -14.865 1.00 90.38 86 ALA A O 1
ATOM 707 N N . ALA A 1 87 ? -13.363 3.745 -16.770 1.00 89.44 87 ALA A N 1
ATOM 708 C CA . ALA A 1 87 ? -13.945 2.612 -17.488 1.00 89.44 87 ALA A CA 1
ATOM 709 C C . ALA A 1 87 ? -12.943 1.472 -17.724 1.00 89.44 87 ALA A C 1
ATOM 711 O O . ALA A 1 87 ? -13.304 0.313 -17.540 1.00 89.44 87 ALA A O 1
ATOM 712 N N . ASP A 1 88 ? -11.704 1.793 -18.104 1.00 89.19 88 ASP A N 1
ATOM 713 C CA . ASP A 1 88 ? -10.627 0.818 -18.304 1.00 89.19 88 ASP A CA 1
ATOM 714 C C . ASP A 1 88 ? -10.287 0.086 -16.998 1.00 89.19 88 ASP A C 1
ATOM 716 O O . ASP A 1 88 ? -10.212 -1.140 -16.985 1.00 89.19 88 ASP A O 1
ATOM 720 N N . MET A 1 89 ? -10.173 0.817 -15.884 1.00 89.25 89 MET A N 1
ATOM 721 C CA . MET A 1 89 ? -9.926 0.227 -14.564 1.00 89.25 89 MET A CA 1
ATOM 722 C C . MET A 1 89 ? -11.070 -0.688 -14.121 1.00 89.25 89 MET A C 1
ATOM 724 O O . MET A 1 89 ? -10.824 -1.829 -13.737 1.00 89.25 89 MET A O 1
ATOM 728 N N . ASN A 1 90 ? -12.327 -0.250 -14.251 1.00 90.12 90 ASN A N 1
ATOM 729 C CA . ASN A 1 90 ? -13.471 -1.109 -13.939 1.00 90.12 90 ASN A CA 1
ATOM 730 C C . ASN A 1 90 ? -13.504 -2.368 -14.820 1.00 90.12 90 ASN A C 1
ATOM 732 O O . ASN A 1 90 ? -13.786 -3.450 -14.314 1.00 90.12 90 ASN A O 1
ATOM 736 N N . ALA A 1 91 ? -13.215 -2.249 -16.121 1.00 88.38 91 ALA A N 1
ATOM 737 C CA . ALA A 1 91 ? -13.188 -3.394 -17.031 1.00 88.38 91 ALA A CA 1
ATOM 738 C C . ALA A 1 91 ? -12.098 -4.403 -16.640 1.00 88.38 91 ALA A C 1
ATOM 740 O O . ALA A 1 91 ? -12.378 -5.594 -16.540 1.00 88.38 91 ALA A O 1
ATOM 741 N N . LYS A 1 92 ? -10.884 -3.928 -16.340 1.00 87.56 92 LYS A N 1
ATOM 742 C CA . LYS A 1 92 ? -9.786 -4.761 -15.826 1.00 87.56 92 LYS A CA 1
ATOM 743 C C . LYS A 1 92 ? -10.179 -5.491 -14.545 1.00 87.56 92 LYS A C 1
ATOM 745 O O . LYS A 1 92 ? -9.967 -6.694 -14.436 1.00 87.56 92 LYS A O 1
ATOM 750 N N . ASN A 1 93 ? -10.815 -4.783 -13.621 1.00 87.31 93 ASN A N 1
ATOM 751 C CA . ASN A 1 93 ? -11.276 -5.338 -12.354 1.00 87.31 93 ASN A CA 1
ATOM 752 C C . ASN A 1 93 ? -12.336 -6.437 -12.540 1.00 87.31 93 ASN A C 1
ATOM 754 O O . ASN A 1 93 ? -12.272 -7.466 -11.867 1.00 87.31 93 ASN A O 1
ATOM 758 N N . VAL A 1 94 ? -13.249 -6.279 -13.505 1.00 86.56 94 VAL A N 1
ATOM 759 C CA . VAL A 1 94 ? -14.206 -7.331 -13.893 1.00 86.56 94 VAL A CA 1
ATOM 760 C C . VAL A 1 94 ? -13.486 -8.541 -14.487 1.00 86.56 94 VAL A C 1
ATOM 762 O O . VAL A 1 94 ? -13.731 -9.658 -14.038 1.00 86.56 94 VAL A O 1
ATOM 765 N N . THR A 1 95 ? -12.572 -8.335 -15.441 1.00 87.62 95 THR A N 1
ATOM 766 C CA . THR A 1 95 ? -11.798 -9.427 -16.056 1.00 87.62 95 THR A CA 1
ATOM 767 C C . THR A 1 95 ? -11.011 -10.213 -15.005 1.00 87.62 95 THR A C 1
ATOM 769 O O . THR A 1 95 ? -11.040 -11.442 -15.014 1.00 87.62 95 THR A O 1
ATOM 772 N N . LEU A 1 96 ? -10.350 -9.522 -14.070 1.00 84.50 96 LEU A N 1
ATOM 773 C CA . LEU A 1 96 ? -9.616 -10.159 -12.978 1.00 84.50 96 LEU A CA 1
ATOM 774 C C . LEU A 1 96 ? -10.555 -10.952 -12.060 1.00 84.50 96 LEU A C 1
ATOM 776 O O . LEU A 1 96 ? -10.272 -12.103 -11.744 1.00 84.50 96 LEU A O 1
ATOM 780 N N . SER A 1 97 ? -11.692 -10.365 -11.677 1.00 83.69 97 SER A N 1
ATOM 781 C CA . SER A 1 97 ? -12.682 -11.031 -10.821 1.00 83.69 97 SER A CA 1
ATOM 782 C C . SER A 1 97 ? -13.248 -12.294 -11.473 1.00 83.69 97 SER A C 1
ATOM 784 O O . SER A 1 97 ? -13.365 -13.323 -10.812 1.00 83.69 97 SER A O 1
ATOM 786 N N . HIS A 1 98 ? -13.550 -12.244 -12.774 1.00 85.88 98 HIS A N 1
ATOM 787 C CA . HIS A 1 98 ? -13.993 -13.409 -13.543 1.00 85.88 98 HIS A CA 1
ATOM 788 C C . HIS A 1 98 ? -12.921 -14.496 -13.592 1.00 85.88 98 HIS A C 1
ATOM 790 O O . HIS A 1 98 ? -13.214 -15.647 -13.280 1.00 85.88 98 HIS A O 1
ATOM 796 N N . TYR A 1 99 ? -11.680 -14.130 -13.928 1.00 85.19 99 TYR A N 1
ATOM 797 C CA . TYR A 1 99 ? -10.569 -15.077 -13.959 1.00 85.19 99 TYR A CA 1
ATOM 798 C C . TYR A 1 99 ? -10.403 -15.786 -12.613 1.00 85.19 99 TYR A C 1
ATOM 800 O O . TYR A 1 99 ? -10.297 -17.013 -12.578 1.00 85.19 99 TYR A O 1
ATOM 808 N N . VAL A 1 100 ? -10.433 -15.028 -11.510 1.00 81.38 100 VAL A N 1
ATOM 809 C CA . VAL A 1 100 ? -10.257 -15.585 -10.166 1.00 81.38 100 VAL A CA 1
ATOM 810 C C . VAL A 1 100 ? -11.402 -16.522 -9.792 1.00 81.38 100 VAL A C 1
ATOM 812 O O . VAL A 1 100 ? -11.157 -17.624 -9.300 1.00 81.38 100 VAL A O 1
ATOM 815 N N . LYS A 1 101 ? -12.642 -16.138 -10.104 1.00 83.62 101 LYS A N 1
ATOM 816 C CA . LYS A 1 101 ? -13.811 -16.988 -9.885 1.00 83.62 101 LYS A CA 1
ATOM 817 C C . LYS A 1 101 ? -13.736 -18.293 -10.678 1.00 83.62 101 LYS A C 1
ATOM 819 O O . LYS A 1 101 ? -13.996 -19.351 -10.115 1.00 83.62 101 LYS A O 1
ATOM 824 N N . GLU A 1 102 ? -13.371 -18.231 -11.959 1.00 87.38 102 GLU A N 1
ATOM 825 C CA . GLU A 1 102 ? -13.277 -19.414 -12.827 1.00 87.38 102 GLU A CA 1
ATOM 826 C C . GLU A 1 102 ? -12.151 -20.369 -12.418 1.00 87.38 102 GLU A C 1
ATOM 828 O O . GLU A 1 102 ? -12.346 -21.581 -12.445 1.00 87.38 102 GLU A O 1
ATOM 833 N N . HIS A 1 103 ? -10.977 -19.844 -12.054 1.00 82.50 103 HIS A N 1
ATOM 834 C CA . HIS A 1 103 ? -9.787 -20.670 -11.822 1.00 82.50 103 HIS A CA 1
ATOM 835 C C . HIS A 1 103 ? -9.616 -21.091 -10.362 1.00 82.50 103 HIS A C 1
ATOM 837 O O . HIS A 1 103 ? -9.004 -22.125 -10.103 1.00 82.50 103 HIS A O 1
ATOM 843 N N . TYR A 1 104 ? -10.153 -20.317 -9.415 1.00 78.00 104 TYR A N 1
ATOM 844 C CA . TYR A 1 104 ? -9.950 -20.550 -7.983 1.00 78.00 104 TYR A CA 1
ATOM 845 C C . TYR A 1 104 ? -11.250 -20.669 -7.177 1.00 78.00 104 TYR A C 1
ATOM 847 O O . TYR A 1 104 ? -11.203 -21.025 -6.004 1.00 78.00 104 TYR A O 1
ATOM 855 N N . GLY A 1 105 ? -12.418 -20.430 -7.783 1.00 74.31 105 GLY A N 1
ATOM 856 C CA . GLY A 1 105 ? -13.714 -20.751 -7.175 1.00 74.31 105 GLY A CA 1
ATOM 857 C C . GLY A 1 105 ? -14.197 -19.790 -6.085 1.00 74.31 105 GLY A C 1
ATOM 858 O O . GLY A 1 105 ? -15.169 -20.106 -5.401 1.00 74.31 105 GLY A O 1
ATOM 859 N N . PHE A 1 106 ? -13.568 -18.623 -5.920 1.00 74.75 106 PHE A N 1
ATOM 860 C CA . PHE A 1 106 ? -14.015 -17.593 -4.979 1.00 74.75 106 PHE A CA 1
ATOM 861 C C . PHE A 1 106 ? -14.152 -16.218 -5.638 1.00 74.75 106 PHE A C 1
ATOM 863 O O . PHE A 1 106 ? -13.499 -15.906 -6.632 1.00 74.75 106 PHE A O 1
ATOM 870 N N . ASP A 1 107 ? -15.033 -15.392 -5.075 1.00 74.94 107 ASP A N 1
ATOM 871 C CA . ASP A 1 107 ? -15.258 -14.022 -5.523 1.00 74.94 107 ASP A CA 1
ATOM 872 C C . ASP A 1 107 ? -14.271 -13.071 -4.834 1.00 74.94 107 ASP A C 1
ATOM 874 O O . ASP A 1 107 ? -14.145 -13.060 -3.608 1.00 74.94 107 ASP A O 1
ATOM 878 N N . ILE A 1 108 ? -13.605 -12.226 -5.620 1.00 71.50 108 ILE A N 1
ATOM 879 C CA . ILE A 1 108 ? -12.808 -11.114 -5.097 1.00 71.50 108 ILE A CA 1
ATOM 880 C C . ILE A 1 108 ? -13.579 -9.806 -5.219 1.00 71.50 108 ILE A C 1
ATOM 882 O O . ILE A 1 108 ? -14.301 -9.562 -6.185 1.00 71.50 108 ILE A O 1
ATOM 886 N N . LYS A 1 109 ? -13.400 -8.927 -4.232 1.00 66.44 109 LYS A N 1
ATOM 887 C CA . LYS A 1 109 ? -13.931 -7.567 -4.281 1.00 66.44 109 LYS A CA 1
ATOM 888 C C . LYS A 1 109 ? -12.842 -6.622 -4.771 1.00 66.44 109 LYS A C 1
ATOM 890 O O . LYS A 1 109 ? -11.949 -6.247 -4.019 1.00 66.44 109 LYS A O 1
ATOM 895 N N . THR A 1 110 ? -12.935 -6.212 -6.026 1.00 68.50 110 THR A N 1
ATOM 896 C CA . THR A 1 110 ? -12.075 -5.171 -6.597 1.00 68.50 110 THR A CA 1
ATOM 897 C C . THR A 1 110 ? -12.715 -3.789 -6.424 1.00 68.50 110 THR A C 1
ATOM 899 O O . THR A 1 110 ? -13.924 -3.668 -6.655 1.00 68.50 110 THR A O 1
ATOM 902 N N . PRO A 1 111 ? -11.955 -2.738 -6.063 1.00 71.44 111 PRO A N 1
ATOM 903 C CA . PRO A 1 111 ? -12.456 -1.364 -6.077 1.00 71.44 111 PRO A CA 1
ATOM 904 C C . PRO A 1 111 ? -13.053 -1.022 -7.446 1.00 71.44 111 PRO A C 1
ATOM 906 O O . PRO A 1 111 ? -12.499 -1.401 -8.472 1.00 71.44 111 PRO A O 1
ATOM 909 N N . ALA A 1 112 ? -14.188 -0.335 -7.494 1.00 81.31 112 ALA A N 1
ATOM 910 C CA . ALA A 1 112 ? -14.799 0.061 -8.757 1.00 81.31 112 ALA A CA 1
ATOM 911 C C . ALA A 1 112 ? -15.301 1.494 -8.653 1.00 81.31 112 ALA A C 1
ATOM 913 O O . ALA A 1 112 ? -15.982 1.847 -7.690 1.00 81.31 112 ALA A O 1
ATOM 914 N N . TYR A 1 113 ? -15.014 2.296 -9.676 1.00 88.25 113 TYR A N 1
ATOM 915 C CA . TYR A 1 113 ? -15.567 3.637 -9.778 1.00 88.25 113 TYR A CA 1
ATOM 916 C C . TYR A 1 113 ? -17.072 3.540 -10.004 1.00 88.25 113 TYR A C 1
ATOM 918 O O . TYR A 1 113 ? -17.548 2.855 -10.919 1.00 88.25 113 TYR A O 1
ATOM 926 N N . GLU A 1 114 ? -17.828 4.235 -9.168 1.00 87.88 114 GLU A N 1
ATOM 927 C CA . GLU A 1 114 ? -19.279 4.156 -9.156 1.00 87.88 114 GLU A CA 1
ATOM 928 C C . GLU A 1 114 ? -19.887 4.972 -10.304 1.00 87.88 114 GLU A C 1
ATOM 930 O O . GLU A 1 114 ? -19.453 6.082 -10.614 1.00 87.88 114 GLU A O 1
ATOM 935 N N . GLN A 1 115 ? -20.921 4.435 -10.951 1.00 86.62 115 GLN A N 1
ATOM 936 C CA . GLN A 1 115 ? -21.680 5.148 -11.979 1.00 86.62 115 GLN A CA 1
ATOM 937 C C . GLN A 1 115 ? -22.979 5.711 -11.407 1.00 86.62 115 GLN A C 1
ATOM 939 O O . GLN A 1 115 ? -23.696 5.034 -10.674 1.00 86.62 115 GLN A O 1
ATOM 944 N N . ASN A 1 116 ? -23.342 6.929 -11.816 1.00 83.38 116 ASN A N 1
ATOM 945 C CA . ASN A 1 116 ? -24.593 7.543 -11.391 1.00 83.38 116 ASN A CA 1
ATOM 946 C C . ASN A 1 116 ? -25.806 6.838 -12.019 1.00 83.38 116 ASN A C 1
ATOM 948 O O . ASN A 1 116 ? -26.147 7.071 -13.183 1.00 83.38 116 ASN A O 1
ATOM 952 N N . GLN A 1 117 ? -26.488 6.024 -11.214 1.00 81.00 117 GLN A N 1
ATOM 953 C CA . GLN A 1 117 ? -27.659 5.251 -11.630 1.00 81.00 117 GLN A CA 1
ATOM 954 C C . GLN A 1 117 ? -28.894 6.113 -11.935 1.00 81.00 117 GLN A C 1
ATOM 956 O O . GLN A 1 117 ? -29.729 5.696 -12.733 1.00 81.00 117 GLN A O 1
ATOM 961 N N . SER A 1 118 ? -28.993 7.327 -11.374 1.00 75.00 118 SER A N 1
ATOM 962 C CA . SER A 1 118 ? -30.131 8.241 -11.599 1.00 75.00 118 SER A CA 1
ATOM 963 C C . SER A 1 118 ? -30.165 8.856 -13.004 1.00 75.00 118 SER A C 1
ATOM 965 O O . SER A 1 118 ? -31.168 9.439 -13.414 1.00 75.00 118 SER A O 1
ATOM 967 N N . VAL A 1 119 ? -29.075 8.736 -13.769 1.00 74.94 119 VAL A N 1
ATOM 968 C CA . VAL A 1 119 ? -28.980 9.285 -15.121 1.00 74.94 119 VAL A CA 1
ATOM 969 C C . VAL A 1 119 ? -29.456 8.245 -16.130 1.00 74.94 119 VAL A C 1
ATOM 971 O O . VAL A 1 119 ? -28.772 7.255 -16.391 1.00 74.94 119 VAL A O 1
ATOM 974 N N . ASN A 1 120 ? -30.600 8.510 -16.762 1.00 68.56 120 ASN A N 1
ATOM 975 C CA . ASN A 1 120 ? -31.127 7.669 -17.834 1.00 68.56 120 ASN A CA 1
ATOM 976 C C . ASN A 1 120 ? -30.411 7.969 -19.168 1.00 68.56 120 ASN A C 1
ATOM 978 O O . ASN A 1 120 ? -30.871 8.772 -19.981 1.00 68.56 120 ASN A O 1
ATOM 982 N N . ARG A 1 121 ? -29.211 7.401 -19.346 1.00 70.12 121 ARG A N 1
ATOM 983 C CA . ARG A 1 121 ? -28.396 7.479 -20.572 1.00 70.12 121 ARG A CA 1
ATOM 984 C C . ARG A 1 121 ? -27.672 6.155 -20.812 1.00 70.12 121 ARG A C 1
ATOM 986 O O . ARG A 1 121 ? -27.233 5.525 -19.855 1.00 70.12 121 ARG A O 1
ATOM 993 N N . ASN A 1 122 ? -27.421 5.820 -22.082 1.00 65.38 122 ASN A N 1
ATOM 994 C CA . ASN A 1 122 ? -26.655 4.623 -22.477 1.00 65.38 122 ASN A CA 1
ATOM 995 C C . ASN A 1 122 ? -25.237 4.582 -21.878 1.00 65.38 122 ASN A C 1
ATOM 997 O O . ASN A 1 122 ? -24.698 3.507 -21.644 1.00 65.38 122 ASN A O 1
ATOM 1001 N N . LYS A 1 123 ? -24.627 5.748 -21.621 1.00 71.94 123 LYS A N 1
ATOM 1002 C CA . LYS A 1 123 ? -23.371 5.874 -20.867 1.00 71.94 123 LYS A CA 1
ATOM 1003 C C . LYS A 1 123 ? -23.611 6.705 -19.613 1.00 71.94 123 LYS A C 1
ATOM 1005 O O . LYS A 1 123 ? -23.773 7.928 -19.697 1.00 71.94 123 LYS A O 1
ATOM 1010 N N . LYS A 1 124 ? -23.649 6.030 -18.465 1.00 82.44 124 LYS A N 1
ATOM 1011 C CA . LYS A 1 124 ? -23.823 6.656 -17.152 1.00 82.44 124 LYS A CA 1
ATOM 1012 C C . LYS A 1 124 ? -22.509 7.314 -16.716 1.00 82.44 124 LYS A C 1
ATOM 1014 O O . LYS A 1 124 ? -21.454 6.698 -16.855 1.00 82.44 124 LYS A O 1
ATOM 1019 N N . PRO A 1 125 ? -22.534 8.565 -16.229 1.00 84.06 125 PRO A N 1
ATOM 1020 C CA . PRO A 1 125 ? -21.318 9.232 -15.790 1.00 84.06 125 PRO A CA 1
ATOM 1021 C C . PRO A 1 125 ? -20.832 8.649 -14.460 1.00 84.06 125 PRO A C 1
ATOM 1023 O O . PRO A 1 125 ? -21.635 8.463 -13.546 1.00 84.06 125 PRO A O 1
ATOM 1026 N N . TYR A 1 126 ? -19.520 8.454 -14.332 1.00 88.75 126 TYR A N 1
ATOM 1027 C CA . TYR A 1 126 ? -18.895 8.167 -13.039 1.00 88.75 126 TYR A CA 1
ATOM 1028 C C . TYR A 1 126 ? -19.108 9.296 -12.022 1.00 88.75 126 TYR A C 1
ATOM 1030 O O . TYR A 1 126 ? -19.045 10.484 -12.380 1.00 88.75 126 TYR A O 1
ATOM 1038 N N . ILE A 1 127 ? -19.362 8.905 -10.775 1.00 89.00 127 ILE A N 1
ATOM 1039 C CA . ILE A 1 127 ? -19.368 9.754 -9.585 1.00 89.00 127 ILE A CA 1
ATOM 1040 C C . ILE A 1 127 ? -18.184 9.361 -8.719 1.00 89.00 127 ILE A C 1
ATOM 1042 O O . ILE A 1 127 ? -17.999 8.187 -8.423 1.00 89.00 127 ILE A O 1
ATOM 1046 N N . ILE A 1 128 ? -17.378 10.355 -8.368 1.00 90.25 128 ILE A N 1
ATOM 1047 C CA . ILE A 1 128 ? -16.130 10.142 -7.649 1.00 90.25 128 ILE A CA 1
ATOM 1048 C C . ILE A 1 128 ? -15.953 11.193 -6.560 1.00 90.25 128 ILE A C 1
ATOM 1050 O O . ILE A 1 128 ? -16.489 12.303 -6.685 1.00 90.25 128 ILE A O 1
ATOM 1054 N N . ASP A 1 129 ? -15.225 10.859 -5.505 1.00 90.88 129 ASP A N 1
ATOM 1055 C CA . ASP A 1 129 ? -14.714 11.834 -4.538 1.00 90.88 129 ASP A CA 1
ATOM 1056 C C . ASP A 1 129 ? -13.369 12.450 -4.985 1.00 90.88 129 ASP A C 1
ATOM 1058 O O . ASP A 1 129 ? -12.896 12.198 -6.097 1.00 90.88 129 ASP A O 1
ATOM 1062 N N . ASN A 1 130 ? -12.789 13.332 -4.161 1.00 90.50 130 ASN A N 1
ATOM 1063 C CA . ASN A 1 130 ? -11.534 14.016 -4.497 1.00 90.50 130 ASN A CA 1
ATOM 1064 C C . ASN A 1 130 ? -10.323 13.066 -4.477 1.00 90.50 130 ASN A C 1
ATOM 1066 O O . ASN A 1 130 ? -9.379 13.301 -5.230 1.00 90.50 130 ASN A O 1
ATOM 1070 N N . ALA A 1 131 ? -10.344 12.003 -3.666 1.00 90.38 131 ALA A N 1
ATOM 1071 C CA . ALA A 1 131 ? -9.263 11.020 -3.618 1.00 90.38 131 ALA A CA 1
ATOM 1072 C C . ALA A 1 131 ? -9.278 10.142 -4.877 1.00 90.38 131 ALA A C 1
ATOM 1074 O O . ALA A 1 131 ? -8.264 10.025 -5.562 1.00 90.38 131 ALA A O 1
ATOM 1075 N N . GLU A 1 132 ? -10.453 9.630 -5.253 1.00 91.31 132 GLU A N 1
ATOM 1076 C CA . GLU A 1 132 ? -10.669 8.889 -6.502 1.00 91.31 132 GLU A CA 1
ATOM 1077 C C . GLU A 1 132 ? -10.356 9.759 -7.739 1.00 91.31 132 GLU A C 1
ATOM 1079 O O . GLU A 1 132 ? -9.804 9.278 -8.730 1.00 91.31 132 GLU A O 1
ATOM 1084 N N . LEU A 1 133 ? -10.677 11.062 -7.705 1.00 90.56 133 LEU A N 1
ATOM 1085 C CA . LEU A 1 133 ? -10.289 11.998 -8.766 1.00 90.56 133 LEU A CA 1
ATOM 1086 C C . LEU A 1 133 ? -8.770 12.116 -8.883 1.00 90.56 133 LEU A C 1
ATOM 1088 O O . LEU A 1 133 ? -8.249 12.059 -9.997 1.00 90.56 133 LEU A O 1
ATOM 1092 N N . LEU A 1 134 ? -8.075 12.298 -7.761 1.00 90.69 134 LEU A N 1
ATOM 1093 C CA . LEU A 1 134 ? -6.628 12.466 -7.756 1.00 90.69 134 LEU A CA 1
ATOM 1094 C C . LEU A 1 134 ? -5.916 11.198 -8.246 1.00 90.69 134 LEU A C 1
ATOM 1096 O O . LEU A 1 134 ? -5.005 11.308 -9.064 1.00 90.69 134 LEU A O 1
ATOM 1100 N N . GLU A 1 135 ? -6.393 10.009 -7.866 1.00 89.50 135 GLU A N 1
ATOM 1101 C CA . GLU A 1 135 ? -5.916 8.727 -8.405 1.00 89.50 135 GLU A CA 1
ATOM 1102 C C . GLU A 1 135 ? -6.052 8.672 -9.937 1.00 89.50 135 GLU A C 1
ATOM 1104 O O . GLU A 1 135 ? -5.089 8.365 -10.644 1.00 89.50 135 GLU A O 1
ATOM 1109 N N . LEU A 1 136 ? -7.221 9.039 -10.480 1.00 89.50 136 LEU A N 1
ATOM 1110 C CA . LEU A 1 136 ? -7.446 9.060 -11.929 1.00 89.50 136 LEU A CA 1
ATOM 1111 C C . LEU A 1 136 ? -6.562 10.084 -12.656 1.00 89.50 136 LEU A C 1
ATOM 1113 O O . LEU A 1 136 ? -6.147 9.827 -13.789 1.00 89.50 136 LEU A O 1
ATOM 1117 N N . LEU A 1 137 ? -6.277 11.232 -12.031 1.00 89.19 137 LEU A N 1
ATOM 1118 C CA . LEU A 1 137 ? -5.330 12.216 -12.565 1.00 89.19 137 LEU A CA 1
ATOM 1119 C C . LEU A 1 137 ? -3.924 11.611 -12.648 1.00 89.19 137 LEU A C 1
ATOM 1121 O O . LEU A 1 137 ? -3.307 11.680 -13.708 1.00 89.19 137 LEU A O 1
ATOM 1125 N N . GLN A 1 138 ? -3.457 10.938 -11.590 1.00 90.50 138 GLN A N 1
ATOM 1126 C CA . GLN A 1 138 ? -2.138 10.296 -11.588 1.00 90.50 138 GLN A CA 1
ATOM 1127 C C . GLN A 1 138 ? -2.040 9.160 -12.612 1.00 90.50 138 GLN A C 1
ATOM 1129 O O . GLN A 1 138 ? -1.036 9.045 -13.312 1.00 90.50 138 GLN A O 1
ATOM 1134 N N . LEU A 1 139 ? -3.099 8.362 -12.778 1.00 87.31 139 LEU A N 1
ATOM 1135 C CA . LEU A 1 139 ? -3.177 7.356 -13.842 1.00 87.31 139 LEU A CA 1
ATOM 1136 C C . LEU A 1 139 ? -3.083 7.968 -15.243 1.00 87.31 139 LEU A C 1
ATOM 1138 O O . LEU A 1 139 ? -2.580 7.315 -16.164 1.00 87.31 139 LEU A O 1
ATOM 1142 N N . ASP A 1 140 ? -3.580 9.194 -15.442 1.00 85.81 140 ASP A N 1
ATOM 1143 C CA . ASP A 1 140 ? -3.436 9.879 -16.722 1.00 85.81 140 ASP A CA 1
ATOM 1144 C C . ASP A 1 140 ? -2.020 10.434 -16.925 1.00 85.81 140 ASP A C 1
ATOM 1146 O O . ASP A 1 140 ? -1.445 10.207 -17.995 1.00 85.81 140 ASP A O 1
ATOM 1150 N N . GLU A 1 141 ? -1.483 11.107 -15.905 1.00 85.75 141 GLU A N 1
ATOM 1151 C CA . GLU A 1 141 ? -0.228 11.868 -15.929 1.00 85.75 141 GLU A CA 1
ATOM 1152 C C . GLU A 1 141 ? 1.028 10.989 -15.898 1.00 85.75 141 GLU A C 1
ATOM 1154 O O . GLU A 1 141 ? 1.999 11.295 -16.587 1.00 85.75 141 GLU A O 1
ATOM 1159 N N . ILE A 1 142 ? 1.020 9.883 -15.149 1.00 92.69 142 ILE A N 1
ATOM 1160 C CA . ILE A 1 142 ? 2.205 9.043 -14.950 1.00 92.69 142 ILE A CA 1
ATOM 1161 C C . ILE A 1 142 ? 2.204 7.896 -15.964 1.00 92.69 142 ILE A C 1
ATOM 1163 O O . ILE A 1 142 ? 1.505 6.884 -15.820 1.00 92.69 142 ILE A O 1
ATOM 1167 N N . SER A 1 143 ? 3.034 8.015 -17.001 1.00 93.25 143 SER A N 1
ATOM 1168 C CA . SER A 1 143 ? 3.107 7.008 -18.065 1.00 93.25 143 SER A CA 1
ATOM 1169 C C . SER A 1 143 ? 3.568 5.630 -17.568 1.00 93.25 143 SER A C 1
ATOM 1171 O O . SER A 1 143 ? 3.089 4.612 -18.085 1.00 93.25 143 SER A O 1
ATOM 1173 N N . LEU A 1 144 ? 4.418 5.575 -16.533 1.00 94.19 144 LEU A N 1
ATOM 1174 C CA . LEU A 1 144 ? 4.921 4.326 -15.952 1.00 94.19 144 LEU A CA 1
ATOM 1175 C C . LEU A 1 144 ? 3.792 3.416 -15.449 1.00 94.19 144 LEU A C 1
ATOM 1177 O O . LEU A 1 144 ? 3.835 2.208 -15.684 1.00 94.19 144 LEU A O 1
ATOM 1181 N N . LEU A 1 145 ? 2.733 3.982 -14.861 1.00 93.19 145 LEU A N 1
ATOM 1182 C CA . LEU A 1 145 ? 1.577 3.210 -14.386 1.00 93.19 145 LEU A CA 1
ATOM 1183 C C . LEU A 1 145 ? 0.903 2.486 -15.554 1.00 93.19 145 LEU A C 1
ATOM 1185 O O . LEU A 1 145 ? 0.676 1.277 -15.520 1.00 93.19 145 LEU A O 1
ATOM 1189 N N . LYS A 1 146 ? 0.673 3.204 -16.660 1.00 89.69 146 LYS A N 1
ATOM 1190 C CA . LYS A 1 146 ? 0.121 2.635 -17.900 1.00 89.69 146 LYS A CA 1
ATOM 1191 C C . LYS A 1 146 ? 1.064 1.607 -18.531 1.00 89.69 146 LYS A C 1
ATOM 1193 O O . LYS A 1 146 ? 0.576 0.692 -19.202 1.00 89.69 146 LYS A O 1
ATOM 1198 N N . VAL A 1 147 ? 2.381 1.765 -18.385 1.00 93.12 147 VAL A N 1
ATOM 1199 C CA . VAL A 1 147 ? 3.382 0.806 -18.874 1.00 93.12 147 VAL A CA 1
ATOM 1200 C C . VAL A 1 147 ? 3.299 -0.505 -18.098 1.00 93.12 147 VAL A C 1
ATOM 1202 O O . VAL A 1 147 ? 3.251 -1.557 -18.739 1.00 93.12 147 VAL A O 1
ATOM 1205 N N . ILE A 1 148 ? 3.221 -0.439 -16.766 1.00 92.75 148 ILE A N 1
ATOM 1206 C CA . ILE A 1 148 ? 3.092 -1.603 -15.880 1.00 92.75 148 ILE A CA 1
ATOM 1207 C C . ILE A 1 148 ? 1.738 -2.290 -16.110 1.00 92.75 148 ILE A C 1
ATOM 1209 O O . ILE A 1 148 ? 1.709 -3.446 -16.528 1.00 92.75 148 ILE A O 1
ATOM 1213 N N . LEU A 1 149 ? 0.623 -1.561 -15.969 1.00 88.81 149 LEU A N 1
ATOM 1214 C CA . LEU A 1 149 ? -0.744 -2.100 -16.088 1.00 88.81 149 LEU A CA 1
ATOM 1215 C C . LEU A 1 149 ? -1.014 -2.816 -17.411 1.00 88.81 149 LEU A C 1
ATOM 1217 O O . LEU A 1 149 ? -1.719 -3.818 -17.451 1.00 88.81 149 LEU A O 1
ATOM 1221 N N . ASN A 1 150 ? -0.505 -2.269 -18.516 1.00 88.38 150 ASN A N 1
ATOM 1222 C CA . ASN A 1 150 ? -0.760 -2.809 -19.853 1.00 88.38 150 ASN A CA 1
ATOM 1223 C C . ASN A 1 150 ? 0.400 -3.664 -20.375 1.00 88.38 150 ASN A C 1
ATOM 1225 O O . ASN A 1 150 ? 0.428 -3.982 -21.570 1.00 88.38 150 ASN A O 1
ATOM 1229 N N . ARG A 1 151 ? 1.378 -3.971 -19.512 1.00 91.69 151 ARG A N 1
ATOM 1230 C CA . ARG A 1 151 ? 2.578 -4.754 -19.829 1.00 91.69 151 ARG A CA 1
ATOM 1231 C C . ARG A 1 151 ? 3.328 -4.228 -21.060 1.00 91.69 151 ARG A C 1
ATOM 1233 O O . ARG A 1 151 ? 3.910 -4.993 -21.829 1.00 91.69 151 ARG A O 1
ATOM 1240 N N . LYS A 1 152 ? 3.323 -2.903 -21.285 1.00 91.88 152 LYS A N 1
ATOM 1241 C CA . LYS A 1 152 ? 3.974 -2.280 -22.461 1.00 91.88 152 LYS A CA 1
ATOM 1242 C C . LYS A 1 152 ? 5.485 -2.483 -22.451 1.00 91.88 152 LYS A C 1
ATOM 1244 O O . LYS A 1 152 ? 6.090 -2.505 -23.517 1.00 91.88 152 LYS A O 1
ATOM 1249 N N . PHE A 1 153 ? 6.068 -2.687 -21.271 1.00 92.56 153 PHE A N 1
ATOM 1250 C CA . PHE A 1 153 ? 7.491 -2.959 -21.095 1.00 92.56 153 PHE A CA 1
ATOM 1251 C C . PHE A 1 153 ? 7.962 -4.280 -21.724 1.00 92.56 153 PHE A C 1
ATOM 1253 O O . PHE A 1 153 ? 9.167 -4.466 -21.881 1.00 92.56 153 PHE A O 1
ATOM 1260 N N . LEU A 1 154 ? 7.037 -5.178 -22.092 1.00 91.62 154 LEU A N 1
ATOM 1261 C CA . LEU A 1 154 ? 7.322 -6.407 -22.844 1.00 91.62 154 LEU A CA 1
ATOM 1262 C C . LEU A 1 154 ? 7.430 -6.177 -24.356 1.00 91.62 154 LEU A C 1
ATOM 1264 O O . LEU A 1 154 ? 7.834 -7.075 -25.090 1.00 91.62 154 LEU A O 1
ATOM 1268 N N . SER A 1 155 ? 7.037 -4.997 -24.843 1.00 92.38 155 SER A N 1
ATOM 1269 C CA . SER A 1 155 ? 7.131 -4.665 -26.260 1.00 92.38 155 SER A CA 1
ATOM 1270 C C . SER A 1 155 ? 8.598 -4.615 -26.699 1.00 92.38 155 SER A C 1
ATOM 1272 O O . SER A 1 155 ? 9.396 -3.946 -26.041 1.00 92.38 155 SER A O 1
ATOM 1274 N N . PRO A 1 156 ? 8.961 -5.191 -27.861 1.00 89.56 156 PRO A N 1
ATOM 1275 C CA . PRO A 1 156 ? 10.309 -5.043 -28.416 1.00 89.56 156 PRO A CA 1
ATOM 1276 C C . PRO A 1 156 ? 10.639 -3.588 -28.792 1.00 89.56 156 PRO A C 1
ATOM 1278 O O . PRO A 1 156 ? 11.799 -3.257 -29.006 1.00 89.56 156 PRO A O 1
ATOM 1281 N N . LYS A 1 157 ? 9.619 -2.721 -28.874 1.00 93.19 157 LYS A N 1
ATOM 1282 C CA . LYS A 1 157 ? 9.752 -1.278 -29.124 1.00 93.19 157 LYS A CA 1
ATOM 1283 C C . LYS A 1 157 ? 9.858 -0.447 -27.839 1.00 93.19 157 LYS A C 1
ATOM 1285 O O . LYS A 1 157 ? 9.768 0.769 -27.926 1.00 93.19 157 LYS A O 1
ATOM 1290 N N . PHE A 1 158 ? 9.934 -1.084 -26.669 1.00 93.94 158 PHE A N 1
ATOM 1291 C CA . PHE A 1 158 ? 10.061 -0.404 -25.383 1.00 93.94 158 PHE A CA 1
ATOM 1292 C C . PHE A 1 158 ? 11.463 -0.633 -24.810 1.00 93.94 158 PHE A C 1
ATOM 1294 O O . PHE A 1 158 ? 11.779 -1.683 -24.238 1.00 93.94 158 PHE A O 1
ATOM 1301 N N . TYR A 1 159 ? 12.315 0.366 -24.979 1.00 93.56 159 TYR A N 1
ATOM 1302 C CA . TYR A 1 159 ? 13.722 0.328 -24.621 1.00 93.56 159 TYR A CA 1
ATOM 1303 C C . TYR A 1 159 ? 13.938 0.688 -23.145 1.00 93.56 159 TYR A C 1
ATOM 1305 O O . TYR A 1 159 ? 13.008 0.948 -22.379 1.00 93.56 159 TYR A O 1
ATOM 1313 N N . ASN A 1 160 ? 15.189 0.623 -22.693 1.00 95.50 160 ASN A N 1
ATOM 1314 C CA . ASN A 1 160 ? 15.523 0.998 -21.318 1.00 95.50 160 ASN A CA 1
ATOM 1315 C C . ASN A 1 160 ? 15.446 2.512 -21.098 1.00 95.50 160 ASN A C 1
ATOM 1317 O O . ASN A 1 160 ? 15.114 2.930 -19.995 1.00 95.50 160 ASN A O 1
ATOM 1321 N N . ASP A 1 161 ? 15.692 3.316 -22.131 1.00 96.50 161 ASP A N 1
ATOM 1322 C CA . ASP A 1 161 ? 15.561 4.772 -22.032 1.00 96.50 161 ASP A CA 1
ATOM 1323 C C . ASP A 1 161 ? 14.096 5.193 -21.891 1.00 96.50 161 ASP A C 1
ATOM 1325 O O . ASP A 1 161 ? 13.799 6.043 -21.058 1.00 96.50 161 ASP A O 1
ATOM 1329 N N . ASP A 1 162 ? 13.164 4.509 -22.567 1.00 96.44 162 ASP A N 1
ATOM 1330 C CA . ASP A 1 162 ? 11.724 4.716 -22.351 1.00 96.44 162 ASP A CA 1
ATOM 1331 C C . ASP A 1 162 ? 11.338 4.455 -20.888 1.00 96.44 162 ASP A C 1
ATOM 1333 O O . ASP A 1 162 ? 10.580 5.218 -20.293 1.00 96.44 162 ASP A O 1
ATOM 1337 N N . PHE A 1 163 ? 11.889 3.396 -20.279 1.00 96.19 163 PHE A N 1
ATOM 1338 C CA . PHE A 1 163 ? 11.652 3.095 -18.865 1.00 96.19 163 PHE A CA 1
ATOM 1339 C C . PHE A 1 163 ? 12.151 4.221 -17.954 1.00 96.19 163 PHE A C 1
ATOM 1341 O O . PHE A 1 163 ? 11.439 4.595 -17.028 1.00 96.19 163 PHE A O 1
ATOM 1348 N N . ARG A 1 164 ? 13.348 4.763 -18.218 1.00 96.69 164 ARG A N 1
ATOM 1349 C CA . ARG A 1 164 ? 13.919 5.875 -17.440 1.00 96.69 164 ARG A CA 1
ATOM 1350 C C . ARG A 1 164 ? 13.053 7.120 -17.530 1.00 96.69 164 ARG A C 1
ATOM 1352 O O . ARG A 1 164 ? 12.678 7.649 -16.498 1.00 96.69 164 ARG A O 1
ATOM 1359 N N . VAL A 1 165 ? 12.644 7.505 -18.740 1.00 95.75 165 VAL A N 1
ATOM 1360 C CA . VAL A 1 165 ? 11.746 8.653 -18.946 1.00 95.75 165 VAL A CA 1
ATOM 1361 C C . VAL A 1 165 ? 10.448 8.480 -18.152 1.00 95.75 165 VAL A C 1
ATOM 1363 O O . VAL A 1 165 ? 10.037 9.393 -17.439 1.00 95.75 165 VAL A O 1
ATOM 1366 N N . CYS A 1 166 ? 9.834 7.293 -18.217 1.00 95.50 166 CYS A N 1
ATOM 1367 C CA . CYS A 1 166 ? 8.618 6.992 -17.459 1.00 95.50 166 CYS A CA 1
ATOM 1368 C C . CYS A 1 166 ? 8.856 7.034 -15.935 1.00 95.50 166 CYS A C 1
ATOM 1370 O O . CYS A 1 166 ? 7.986 7.478 -15.186 1.00 95.50 166 CYS A O 1
ATOM 1372 N N . ALA A 1 167 ? 10.010 6.558 -15.461 1.00 95.12 167 ALA A N 1
ATOM 1373 C CA . ALA A 1 167 ? 10.373 6.589 -14.046 1.00 95.12 167 ALA A CA 1
ATOM 1374 C C . ALA A 1 167 ? 10.633 8.016 -13.541 1.00 95.12 167 ALA A C 1
ATOM 1376 O O . ALA A 1 167 ? 10.168 8.364 -12.461 1.00 95.12 167 ALA A O 1
ATOM 1377 N N . ASP A 1 168 ? 11.273 8.867 -14.343 1.00 94.75 168 ASP A N 1
ATOM 1378 C CA . ASP A 1 168 ? 11.491 10.272 -13.993 1.00 94.75 168 ASP A CA 1
ATOM 1379 C C . ASP A 1 168 ? 10.160 11.048 -13.924 1.00 94.75 168 ASP A C 1
ATOM 1381 O O . ASP A 1 168 ? 10.004 11.967 -13.121 1.00 94.75 168 ASP A O 1
ATOM 1385 N N . GLU A 1 169 ? 9.177 10.700 -14.765 1.00 94.25 169 GLU A N 1
ATOM 1386 C CA . GLU A 1 169 ? 7.810 11.237 -14.665 1.00 94.25 169 GLU A CA 1
ATOM 1387 C C . GLU A 1 169 ? 7.132 10.845 -13.350 1.00 94.25 169 GLU A C 1
ATOM 1389 O O . GLU A 1 169 ? 6.506 11.696 -12.715 1.00 94.25 169 GLU A O 1
ATOM 1394 N N . TYR A 1 170 ? 7.280 9.584 -12.932 1.00 95.56 170 TYR A N 1
ATOM 1395 C CA . TYR A 1 170 ? 6.790 9.110 -11.639 1.00 95.56 170 TYR A CA 1
ATOM 1396 C C . TYR A 1 170 ? 7.438 9.879 -10.480 1.00 95.56 170 TYR A C 1
ATOM 1398 O O . TYR A 1 170 ? 6.718 10.405 -9.632 1.00 95.56 170 TYR A O 1
ATOM 1406 N N . ASP A 1 171 ? 8.766 10.027 -10.480 1.00 95.19 171 ASP A N 1
ATOM 1407 C CA . ASP A 1 171 ? 9.498 10.732 -9.420 1.00 95.19 171 ASP A CA 1
ATOM 1408 C C . ASP A 1 171 ? 9.048 12.197 -9.298 1.00 95.19 171 ASP A C 1
ATOM 1410 O O . ASP A 1 171 ? 8.756 12.672 -8.198 1.00 95.19 171 ASP A O 1
ATOM 1414 N N . ARG A 1 172 ? 8.879 12.903 -10.426 1.00 94.44 172 ARG A N 1
ATOM 1415 C CA . ARG A 1 172 ? 8.344 14.278 -10.428 1.00 94.44 172 ARG A CA 1
ATOM 1416 C C . ARG A 1 172 ? 6.923 14.357 -9.871 1.00 94.44 172 ARG A C 1
ATOM 1418 O O . ARG A 1 172 ? 6.611 15.288 -9.125 1.00 94.44 172 ARG A O 1
ATOM 1425 N N . ALA A 1 173 ? 6.056 13.413 -10.234 1.00 94.19 173 ALA A N 1
ATOM 1426 C CA . ALA A 1 173 ? 4.675 13.389 -9.763 1.00 94.19 173 ALA A CA 1
ATOM 1427 C C . ALA A 1 173 ? 4.597 13.121 -8.251 1.00 94.19 173 ALA A C 1
ATOM 1429 O O . ALA A 1 173 ? 3.921 13.856 -7.528 1.00 94.19 173 ALA A O 1
ATOM 1430 N N . VAL A 1 174 ? 5.352 12.137 -7.750 1.00 95.62 174 VAL A N 1
ATOM 1431 C CA . VAL A 1 174 ? 5.409 11.826 -6.315 1.00 95.62 174 VAL A CA 1
ATOM 1432 C C . VAL A 1 174 ? 6.018 12.980 -5.524 1.00 95.62 174 VAL A C 1
ATOM 1434 O O . VAL A 1 174 ? 5.442 13.376 -4.513 1.00 95.62 174 VAL A O 1
ATOM 1437 N N . GLN A 1 175 ? 7.107 13.598 -5.994 1.00 95.62 175 GLN A N 1
ATOM 1438 C CA . GLN A 1 175 ? 7.676 14.785 -5.341 1.00 95.62 175 GLN A CA 1
ATOM 1439 C C . GLN A 1 175 ? 6.662 15.925 -5.236 1.00 95.62 175 GLN A C 1
ATOM 1441 O O . GLN A 1 175 ? 6.524 16.518 -4.167 1.00 95.62 175 GLN A O 1
ATOM 1446 N N . LYS A 1 176 ? 5.909 16.205 -6.306 1.00 94.62 176 LYS A N 1
ATOM 1447 C CA . LYS A 1 176 ? 4.859 17.232 -6.287 1.00 94.62 176 LYS A CA 1
ATOM 1448 C C . LYS A 1 176 ? 3.783 16.926 -5.240 1.00 94.62 176 LYS A C 1
ATOM 1450 O O . LYS A 1 176 ? 3.365 17.829 -4.518 1.00 94.62 176 LYS A O 1
ATOM 1455 N N . LEU A 1 177 ? 3.353 15.668 -5.134 1.00 95.56 177 LEU A N 1
ATOM 1456 C CA . LEU A 1 177 ? 2.384 15.238 -4.121 1.00 95.56 177 LEU A CA 1
ATOM 1457 C C . LEU A 1 177 ? 2.947 15.391 -2.702 1.00 95.56 177 LEU A C 1
ATOM 1459 O O . LEU A 1 177 ? 2.264 15.933 -1.835 1.00 95.56 177 LEU A O 1
ATOM 1463 N N . LEU A 1 178 ? 4.188 14.952 -2.471 1.00 96.12 178 LEU A N 1
ATOM 1464 C CA . LEU A 1 178 ? 4.840 15.030 -1.164 1.00 96.12 178 LEU A CA 1
ATOM 1465 C C . LEU A 1 178 ? 5.039 16.476 -0.704 1.00 96.12 178 LEU A C 1
ATOM 1467 O O . LEU A 1 178 ? 4.708 16.784 0.434 1.00 96.12 178 LEU A O 1
ATOM 1471 N N . VAL A 1 179 ? 5.500 17.368 -1.585 1.00 95.62 179 VAL A N 1
ATOM 1472 C CA . VAL A 1 179 ? 5.635 18.803 -1.276 1.00 95.62 179 VAL A CA 1
ATOM 1473 C C . VAL A 1 179 ? 4.269 19.433 -1.007 1.00 95.62 179 VAL A C 1
ATOM 1475 O O . VAL A 1 179 ? 4.108 20.164 -0.033 1.00 95.62 179 VAL A O 1
ATOM 1478 N N . GLY A 1 180 ? 3.260 19.108 -1.821 1.00 94.69 180 GLY A N 1
ATOM 1479 C CA . GLY A 1 180 ? 1.916 19.663 -1.666 1.00 94.69 180 GLY A CA 1
ATOM 1480 C C . GLY A 1 180 ? 1.204 19.248 -0.372 1.00 94.69 180 GLY A C 1
ATOM 1481 O O . GLY A 1 180 ? 0.247 19.907 0.019 1.00 94.69 180 GLY A O 1
ATOM 1482 N N . ARG A 1 181 ? 1.647 18.183 0.319 1.00 95.06 181 ARG A N 1
ATOM 1483 C CA . ARG A 1 181 ? 1.050 17.750 1.601 1.00 95.06 181 ARG A CA 1
ATOM 1484 C C . ARG A 1 181 ? 1.087 18.841 2.669 1.00 95.06 181 ARG A C 1
ATOM 1486 O O . ARG A 1 181 ? 0.176 18.906 3.486 1.00 95.06 181 ARG A O 1
ATOM 1493 N N . GLU A 1 182 ? 2.124 19.673 2.660 1.00 92.12 182 GLU A N 1
ATOM 1494 C CA . GLU A 1 182 ? 2.356 20.695 3.687 1.00 92.12 182 GLU A CA 1
ATOM 1495 C C . GLU A 1 182 ? 1.501 21.963 3.473 1.00 92.12 182 GLU A C 1
ATOM 1497 O O . GLU A 1 182 ? 1.548 22.885 4.282 1.00 92.12 182 GLU A O 1
ATOM 1502 N N . GLU A 1 183 ? 0.698 22.029 2.400 1.00 93.88 183 GLU A N 1
ATOM 1503 C CA . GLU A 1 183 ? -0.148 23.191 2.091 1.00 93.88 183 GLU A CA 1
ATOM 1504 C C . GLU A 1 183 ? -1.318 23.359 3.074 1.00 93.88 183 GLU A C 1
ATOM 1506 O O . GLU A 1 183 ? -1.635 24.479 3.472 1.00 93.88 183 GLU A O 1
ATOM 1511 N N . ASN A 1 184 ? -2.012 22.266 3.413 1.00 95.69 184 ASN A N 1
ATOM 1512 C CA . ASN A 1 184 ? -3.141 22.233 4.353 1.00 95.69 184 ASN A CA 1
ATOM 1513 C C . ASN A 1 184 ? -3.573 20.786 4.668 1.00 95.69 184 ASN A C 1
ATOM 1515 O O . ASN A 1 184 ? -3.138 19.835 4.018 1.00 95.69 184 ASN A O 1
ATOM 1519 N N . ASN A 1 185 ? -4.500 20.626 5.620 1.00 96.75 185 ASN A N 1
ATOM 1520 C CA . ASN A 1 185 ? -5.009 19.318 6.053 1.00 96.75 185 ASN A CA 1
ATOM 1521 C C . ASN A 1 185 ? -5.649 18.493 4.920 1.00 96.75 185 ASN A C 1
ATOM 1523 O O . ASN A 1 185 ? -5.473 17.277 4.885 1.00 96.75 185 ASN A O 1
ATOM 1527 N N . GLU A 1 186 ? -6.364 19.120 3.975 1.00 95.31 186 GLU A N 1
ATOM 1528 C CA . GLU A 1 186 ? -6.965 18.390 2.848 1.00 95.31 186 GLU A CA 1
ATOM 1529 C C . GLU A 1 186 ? -5.884 17.800 1.944 1.00 95.31 186 GLU A C 1
ATOM 1531 O O . GLU A 1 186 ? -5.935 16.619 1.596 1.00 95.31 186 GLU A O 1
ATOM 1536 N N . LYS A 1 187 ? -4.870 18.602 1.611 1.00 95.69 187 LYS A N 1
ATOM 1537 C CA . LYS A 1 187 ? -3.732 18.162 0.805 1.00 95.69 187 LYS A CA 1
ATOM 1538 C C . LYS A 1 187 ? -2.885 17.119 1.521 1.00 95.69 187 LYS A C 1
ATOM 1540 O O . LYS A 1 187 ? -2.491 16.149 0.878 1.00 95.69 187 LYS A O 1
ATOM 1545 N N . MET A 1 188 ? -2.660 17.260 2.829 1.00 97.56 188 MET A N 1
ATOM 1546 C CA . MET A 1 188 ? -1.984 16.248 3.647 1.00 97.56 188 MET A CA 1
ATOM 1547 C C . MET A 1 188 ? -2.659 14.883 3.487 1.00 97.56 188 MET A C 1
ATOM 1549 O O . MET A 1 188 ? -1.988 13.895 3.192 1.00 97.56 188 MET A O 1
ATOM 1553 N N . VAL A 1 189 ? -3.987 14.832 3.617 1.00 97.69 189 VAL A N 1
ATOM 1554 C CA . VAL A 1 189 ? -4.766 13.591 3.511 1.00 97.69 189 VAL A CA 1
ATOM 1555 C C . VAL A 1 189 ? -4.773 13.053 2.079 1.00 97.69 189 VAL A C 1
ATOM 1557 O O . VAL A 1 189 ? -4.340 11.925 1.838 1.00 97.69 189 VAL A O 1
ATOM 1560 N N . LEU A 1 190 ? -5.207 13.863 1.110 1.00 96.50 190 LEU A N 1
ATOM 1561 C CA . LEU A 1 190 ? -5.375 13.431 -0.279 1.00 96.50 190 LEU A CA 1
ATOM 1562 C C . LEU A 1 190 ? -4.061 12.999 -0.931 1.00 96.50 190 LEU A C 1
ATOM 1564 O O . LEU A 1 190 ? -4.002 11.954 -1.586 1.00 96.50 190 LEU A O 1
ATOM 1568 N N . ASN A 1 191 ? -2.994 13.777 -0.746 1.00 96.81 191 ASN A N 1
ATOM 1569 C CA . ASN A 1 191 ? -1.706 13.449 -1.342 1.00 96.81 191 ASN A CA 1
ATOM 1570 C C . ASN A 1 191 ? -1.075 12.240 -0.640 1.00 96.81 191 ASN A C 1
ATOM 1572 O O . ASN A 1 191 ? -0.461 11.419 -1.319 1.00 96.81 191 ASN A O 1
ATOM 1576 N N . THR A 1 192 ? -1.268 12.069 0.676 1.00 97.75 192 THR A N 1
ATOM 1577 C CA . THR A 1 192 ? -0.810 10.860 1.384 1.00 97.75 192 THR A CA 1
ATOM 1578 C C . THR A 1 192 ? -1.507 9.613 0.853 1.00 97.75 192 THR A C 1
ATOM 1580 O O . THR A 1 192 ? -0.819 8.662 0.488 1.00 97.75 192 THR A O 1
ATOM 1583 N N . PHE A 1 193 ? -2.839 9.622 0.730 1.00 97.06 193 PHE A N 1
ATOM 1584 C CA . PHE A 1 193 ? -3.583 8.495 0.152 1.00 97.06 193 PHE A CA 1
ATOM 1585 C C . PHE A 1 193 ? -3.163 8.197 -1.282 1.00 97.06 193 PHE A C 1
ATOM 1587 O O . PHE A 1 193 ? -3.060 7.033 -1.664 1.00 97.06 193 PHE A O 1
ATOM 1594 N N . THR A 1 194 ? -2.875 9.234 -2.068 1.00 95.81 194 THR A N 1
ATOM 1595 C CA . THR A 1 194 ? -2.442 9.068 -3.457 1.00 95.81 194 THR A CA 1
ATOM 1596 C C . THR A 1 194 ? -1.071 8.409 -3.535 1.00 95.81 194 THR A C 1
ATOM 1598 O O . THR A 1 194 ? -0.933 7.396 -4.213 1.00 95.81 194 THR A O 1
ATOM 1601 N N . VAL A 1 195 ? -0.065 8.915 -2.811 1.00 96.56 195 VAL A N 1
ATOM 1602 C CA . VAL A 1 195 ? 1.279 8.307 -2.800 1.00 96.56 195 VAL A CA 1
ATOM 1603 C C . VAL A 1 195 ? 1.226 6.890 -2.230 1.00 96.56 195 VAL A C 1
ATOM 1605 O O . VAL A 1 195 ? 1.814 5.975 -2.801 1.00 96.56 195 VAL A O 1
ATOM 1608 N N . PHE A 1 196 ? 0.459 6.682 -1.158 1.00 96.50 196 PHE A N 1
ATOM 1609 C CA . PHE A 1 196 ? 0.215 5.353 -0.608 1.00 96.50 196 PHE A CA 1
ATOM 1610 C C . PHE A 1 196 ? -0.383 4.414 -1.661 1.00 96.50 196 PHE A C 1
ATOM 1612 O O . PHE A 1 196 ? 0.106 3.299 -1.825 1.00 96.50 196 PHE A O 1
ATOM 1619 N N . THR A 1 197 ? -1.387 4.876 -2.414 1.00 93.44 197 THR A N 1
ATOM 1620 C CA . THR A 1 197 ? -2.041 4.108 -3.483 1.00 93.44 197 THR A CA 1
ATOM 1621 C C . THR A 1 197 ? -1.096 3.740 -4.607 1.00 93.44 197 THR A C 1
ATOM 1623 O O . THR A 1 197 ? -1.063 2.580 -5.018 1.00 93.44 197 THR A O 1
ATOM 1626 N N . LEU A 1 198 ? -0.284 4.695 -5.058 1.00 93.81 198 LEU A N 1
ATOM 1627 C CA . LEU A 1 1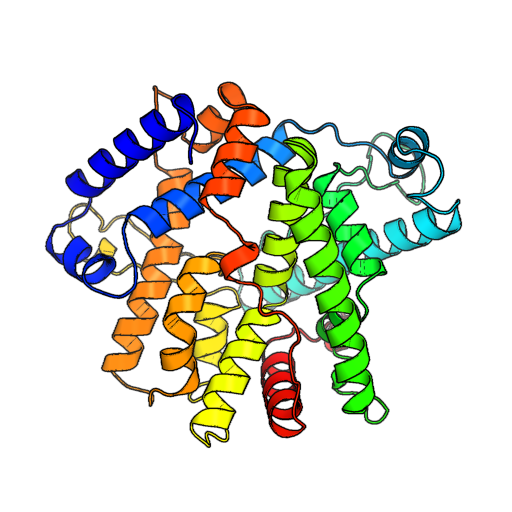98 ? 0.739 4.439 -6.061 1.00 93.81 198 LEU A CA 1
ATOM 1628 C C . LEU A 1 198 ? 1.697 3.334 -5.599 1.00 93.81 198 LEU A C 1
ATOM 1630 O O . LEU A 1 198 ? 1.985 2.398 -6.344 1.00 93.81 198 LEU A O 1
ATOM 1634 N N . GLU A 1 199 ? 2.140 3.395 -4.350 1.00 94.12 199 GLU A N 1
ATOM 1635 C CA . GLU A 1 199 ? 3.156 2.477 -3.864 1.00 94.12 199 GLU A CA 1
ATOM 1636 C C . GLU A 1 199 ? 2.609 1.098 -3.474 1.00 94.12 199 GLU A C 1
ATOM 1638 O O . GLU A 1 199 ? 3.260 0.086 -3.739 1.00 94.12 199 GLU A O 1
ATOM 1643 N N . TRP A 1 200 ? 1.406 0.982 -2.904 1.00 91.75 200 TRP A N 1
ATOM 1644 C CA . TRP A 1 200 ? 0.855 -0.351 -2.631 1.00 91.75 200 TRP A CA 1
ATOM 1645 C C . TRP A 1 200 ? 0.389 -1.057 -3.913 1.00 91.75 200 TRP A C 1
ATOM 1647 O O . TRP A 1 200 ? 0.572 -2.269 -4.012 1.00 91.75 200 TRP A O 1
ATOM 1657 N N . GLN A 1 201 ? -0.154 -0.334 -4.907 1.00 89.31 201 GLN A N 1
ATOM 1658 C CA . GLN A 1 201 ? -0.628 -0.934 -6.167 1.00 89.31 201 GLN A CA 1
ATOM 1659 C C . GLN A 1 201 ? 0.505 -1.261 -7.146 1.00 89.31 201 GLN A C 1
ATOM 1661 O O . GLN A 1 201 ? 0.472 -2.312 -7.788 1.00 89.31 201 GLN A O 1
ATOM 1666 N N . TYR A 1 202 ? 1.476 -0.354 -7.298 1.00 91.44 202 TYR A N 1
ATOM 1667 C CA . TYR A 1 202 ? 2.513 -0.457 -8.333 1.00 91.44 202 TYR A CA 1
ATOM 1668 C C . TYR A 1 202 ? 3.902 -0.749 -7.782 1.00 91.44 202 TYR A C 1
ATOM 1670 O O . TYR A 1 202 ? 4.758 -1.142 -8.570 1.00 91.44 202 TYR A O 1
ATOM 1678 N N . TYR A 1 203 ? 4.116 -0.585 -6.468 1.00 93.19 203 TYR A N 1
ATOM 1679 C CA . TYR A 1 203 ? 5.340 -0.970 -5.752 1.00 93.19 203 TYR A CA 1
ATOM 1680 C C . TYR A 1 203 ? 6.627 -0.497 -6.446 1.00 93.19 203 TYR A C 1
ATOM 1682 O O . TYR A 1 203 ? 7.615 -1.229 -6.519 1.00 93.19 203 TYR A O 1
ATOM 1690 N N . ILE A 1 204 ? 6.610 0.724 -6.992 1.00 95.19 204 ILE A N 1
ATOM 1691 C CA . ILE A 1 204 ? 7.694 1.257 -7.827 1.00 95.19 204 ILE A CA 1
ATOM 1692 C C . ILE A 1 204 ? 8.922 1.559 -6.970 1.00 95.19 204 ILE A C 1
ATOM 1694 O O . ILE A 1 204 ? 10.034 1.177 -7.352 1.00 95.19 204 ILE A O 1
ATOM 1698 N N . ASP A 1 205 ? 8.737 2.198 -5.812 1.00 96.75 205 ASP A N 1
ATOM 1699 C CA . ASP A 1 205 ? 9.828 2.483 -4.882 1.00 96.75 205 ASP A CA 1
ATOM 1700 C C . ASP A 1 205 ? 10.342 1.193 -4.243 1.00 96.75 205 ASP A C 1
ATOM 1702 O O . ASP A 1 205 ? 11.553 0.953 -4.236 1.00 96.75 205 ASP A O 1
ATOM 1706 N N . PHE A 1 206 ? 9.448 0.297 -3.822 1.00 96.25 206 PHE A N 1
ATOM 1707 C CA . PHE A 1 206 ? 9.848 -1.010 -3.306 1.00 96.25 206 PHE A CA 1
ATOM 1708 C C . PHE A 1 206 ? 10.643 -1.833 -4.335 1.00 96.25 206 PHE A C 1
ATOM 1710 O O . PHE A 1 206 ? 11.696 -2.390 -4.013 1.00 96.25 206 PHE A O 1
ATOM 1717 N N . MET A 1 207 ? 10.216 -1.854 -5.601 1.00 95.69 207 MET A N 1
ATOM 1718 C CA . MET A 1 207 ? 10.942 -2.531 -6.680 1.00 95.69 207 MET A CA 1
ATOM 1719 C C . MET A 1 207 ? 12.303 -1.878 -6.944 1.00 95.69 207 MET A C 1
ATOM 1721 O O . MET A 1 207 ? 13.302 -2.568 -7.166 1.00 95.69 207 MET A O 1
ATOM 1725 N N . TYR A 1 208 ? 12.385 -0.547 -6.892 1.00 97.31 208 TYR A N 1
ATOM 1726 C CA . TYR A 1 208 ? 13.666 0.148 -6.998 1.00 97.31 208 TYR A CA 1
ATOM 1727 C C . TYR A 1 208 ? 14.625 -0.253 -5.869 1.00 97.31 208 TYR A C 1
ATOM 1729 O O . TYR A 1 208 ? 15.805 -0.517 -6.122 1.00 97.31 208 TYR A O 1
ATOM 1737 N N . LYS A 1 209 ? 14.126 -0.353 -4.634 1.00 97.06 209 LYS A N 1
ATOM 1738 C CA . LYS A 1 209 ? 14.915 -0.765 -3.466 1.00 97.06 209 LYS A CA 1
ATOM 1739 C C . LYS A 1 209 ? 15.401 -2.208 -3.584 1.00 97.06 209 LYS A C 1
ATOM 1741 O O . LYS A 1 209 ? 16.602 -2.437 -3.450 1.00 97.06 209 LYS A O 1
ATOM 1746 N N . ILE A 1 210 ? 14.523 -3.151 -3.943 1.00 96.00 210 ILE A N 1
ATOM 1747 C CA . ILE A 1 210 ? 14.902 -4.555 -4.184 1.00 96.00 210 ILE A CA 1
ATOM 1748 C C . ILE A 1 210 ? 15.976 -4.642 -5.264 1.00 96.00 210 ILE A C 1
ATOM 1750 O O . ILE A 1 210 ? 17.031 -5.236 -5.055 1.00 96.00 210 ILE A O 1
ATOM 1754 N N . THR A 1 211 ? 15.746 -4.025 -6.424 1.00 95.88 211 THR A N 1
ATOM 1755 C CA . THR A 1 211 ? 16.691 -4.124 -7.544 1.00 95.88 211 THR A CA 1
ATOM 1756 C C . THR A 1 211 ? 18.024 -3.437 -7.247 1.00 95.88 211 THR A C 1
ATOM 1758 O O . THR A 1 211 ? 19.066 -3.882 -7.733 1.00 95.88 211 THR A O 1
ATOM 1761 N N . SER A 1 212 ? 18.022 -2.402 -6.402 1.00 96.56 212 SER A N 1
ATOM 1762 C CA . SER A 1 212 ? 19.240 -1.773 -5.883 1.00 96.56 212 SER A CA 1
ATOM 1763 C C . SER A 1 212 ? 19.990 -2.686 -4.910 1.00 96.56 212 SER A C 1
ATOM 1765 O O . SER A 1 212 ? 21.209 -2.813 -5.030 1.00 96.56 212 SER A O 1
ATOM 1767 N N . ALA A 1 213 ? 19.288 -3.370 -4.003 1.00 95.81 213 ALA A N 1
ATOM 1768 C CA . ALA A 1 213 ? 19.881 -4.368 -3.113 1.00 95.81 213 ALA A CA 1
ATOM 1769 C C . ALA A 1 213 ? 20.458 -5.555 -3.904 1.00 95.81 213 ALA A C 1
ATOM 1771 O O . ALA A 1 213 ? 21.583 -5.982 -3.639 1.00 95.81 213 ALA A O 1
ATOM 1772 N N . MET A 1 214 ? 19.757 -6.032 -4.936 1.00 94.44 214 MET A N 1
ATOM 1773 C CA . MET A 1 214 ? 20.263 -7.077 -5.830 1.00 94.44 214 MET A CA 1
ATOM 1774 C C . MET A 1 214 ? 21.540 -6.642 -6.551 1.00 94.44 214 MET A C 1
ATOM 1776 O O . MET A 1 214 ? 22.513 -7.390 -6.588 1.00 94.44 214 MET A O 1
ATOM 1780 N N . GLU A 1 215 ? 21.562 -5.434 -7.124 1.00 94.88 215 GLU A N 1
ATOM 1781 C CA . GLU A 1 215 ? 22.744 -4.927 -7.826 1.00 94.88 215 GLU A CA 1
ATOM 1782 C C . GLU A 1 215 ? 23.939 -4.769 -6.878 1.00 94.88 215 GLU A C 1
ATOM 1784 O O . GLU A 1 215 ? 25.036 -5.216 -7.215 1.00 94.88 215 GLU A O 1
ATOM 1789 N N . LYS A 1 216 ? 23.717 -4.215 -5.678 1.00 94.81 216 LYS A N 1
ATOM 1790 C CA . LYS A 1 216 ? 24.736 -4.067 -4.628 1.00 94.81 216 LYS A CA 1
ATOM 1791 C C . LYS A 1 216 ? 25.345 -5.412 -4.219 1.00 94.81 216 LYS A C 1
ATOM 1793 O O . LYS A 1 216 ? 26.555 -5.497 -4.036 1.00 94.81 216 LYS A O 1
ATOM 1798 N N . ASN A 1 217 ? 24.523 -6.455 -4.115 1.00 93.56 217 ASN A N 1
ATOM 1799 C CA . ASN A 1 217 ? 24.945 -7.794 -3.695 1.00 93.56 217 ASN A CA 1
ATOM 1800 C C . ASN A 1 217 ? 25.269 -8.732 -4.874 1.00 93.56 217 ASN A C 1
ATOM 1802 O O . ASN A 1 217 ? 25.484 -9.923 -4.678 1.00 93.56 217 ASN A O 1
ATOM 1806 N N . SER A 1 218 ? 25.330 -8.214 -6.109 1.00 92.25 218 SER A N 1
ATOM 1807 C CA . SER A 1 218 ? 25.597 -8.997 -7.330 1.00 92.25 218 SER A CA 1
ATOM 1808 C C . SER A 1 218 ? 24.640 -10.178 -7.565 1.00 92.25 218 SER A C 1
ATOM 1810 O O . SER A 1 218 ? 24.995 -11.167 -8.209 1.00 92.25 218 SER A O 1
ATOM 1812 N N . ILE A 1 219 ? 23.399 -10.042 -7.105 1.00 90.19 219 ILE A N 1
ATOM 1813 C CA . ILE A 1 219 ? 22.335 -11.033 -7.255 1.00 90.19 219 ILE A CA 1
ATOM 1814 C C . ILE A 1 219 ? 21.732 -10.916 -8.654 1.00 90.19 219 ILE A C 1
ATOM 1816 O O . ILE A 1 219 ? 21.497 -9.815 -9.169 1.00 90.19 219 ILE A O 1
ATOM 1820 N N . ARG A 1 220 ? 21.525 -12.065 -9.303 1.00 86.50 220 ARG A N 1
ATOM 1821 C CA . ARG A 1 220 ? 21.021 -12.137 -10.684 1.00 86.50 220 ARG A CA 1
ATOM 1822 C C . ARG A 1 220 ? 19.504 -12.221 -10.755 1.00 86.50 220 ARG A C 1
ATOM 1824 O O . ARG A 1 220 ? 18.918 -11.634 -11.659 1.00 86.50 220 ARG A O 1
ATOM 1831 N N . GLU A 1 221 ? 18.896 -12.940 -9.822 1.00 86.06 221 GLU A N 1
ATOM 1832 C CA . GLU A 1 221 ? 17.466 -13.236 -9.788 1.00 86.06 221 GLU A CA 1
ATOM 1833 C C . GLU A 1 221 ? 17.001 -13.239 -8.333 1.00 86.06 221 GLU A C 1
ATOM 1835 O O . GLU A 1 221 ? 17.775 -13.584 -7.443 1.00 86.06 221 GLU A O 1
ATOM 1840 N N . ILE A 1 222 ? 15.762 -12.814 -8.093 1.00 83.69 222 ILE A N 1
ATOM 1841 C CA . ILE A 1 222 ? 15.158 -12.884 -6.760 1.00 83.69 222 ILE A CA 1
ATOM 1842 C C . ILE A 1 222 ? 14.832 -14.361 -6.496 1.00 83.69 222 ILE A C 1
ATOM 1844 O O . ILE A 1 222 ? 14.076 -14.938 -7.288 1.00 83.69 222 ILE A O 1
ATOM 1848 N N . PRO A 1 223 ? 15.365 -14.982 -5.429 1.00 83.38 223 PRO A N 1
ATOM 1849 C CA . PRO A 1 223 ? 15.050 -16.371 -5.110 1.00 83.38 223 PRO A CA 1
ATOM 1850 C C . PRO A 1 223 ? 13.548 -16.542 -4.874 1.00 83.38 223 PRO A C 1
ATOM 1852 O O . PRO A 1 223 ? 12.950 -15.718 -4.194 1.00 83.38 223 PRO A O 1
ATOM 1855 N N . ASP A 1 224 ? 12.926 -17.588 -5.422 1.00 86.62 224 ASP A N 1
ATOM 1856 C CA . ASP A 1 224 ? 11.478 -17.836 -5.278 1.00 86.62 224 ASP A CA 1
ATOM 1857 C C . ASP A 1 224 ? 10.609 -16.580 -5.543 1.00 86.62 224 ASP A C 1
ATOM 1859 O O . ASP A 1 224 ? 9.713 -16.221 -4.774 1.00 86.62 224 ASP A O 1
ATOM 1863 N N . LEU A 1 225 ? 10.932 -15.864 -6.632 1.00 87.69 225 LEU A N 1
ATOM 1864 C CA . LEU A 1 225 ? 10.340 -14.577 -7.025 1.00 87.69 225 LEU A CA 1
ATOM 1865 C C . LEU A 1 225 ? 8.823 -14.517 -6.802 1.00 87.69 225 LEU A C 1
ATOM 1867 O O . LEU A 1 225 ? 8.325 -13.538 -6.246 1.00 87.69 225 LEU A O 1
ATOM 1871 N N . TRP A 1 226 ? 8.103 -15.554 -7.239 1.00 86.19 226 TRP A N 1
ATOM 1872 C CA . TRP A 1 226 ? 6.646 -15.603 -7.173 1.00 86.19 226 TRP A CA 1
ATOM 1873 C C . TRP A 1 226 ? 6.138 -15.571 -5.735 1.00 86.19 226 TRP A C 1
ATOM 1875 O O . TRP A 1 226 ? 5.299 -14.734 -5.406 1.00 86.19 226 TRP A O 1
ATOM 1885 N N . ASN A 1 227 ? 6.652 -16.440 -4.866 1.00 88.25 227 ASN A N 1
ATOM 1886 C CA . ASN A 1 227 ? 6.241 -16.498 -3.468 1.00 88.25 227 ASN A CA 1
ATOM 1887 C C . ASN A 1 227 ? 6.569 -15.184 -2.746 1.00 88.25 227 ASN A C 1
ATOM 1889 O O . ASN A 1 227 ? 5.711 -14.589 -2.090 1.00 88.25 227 ASN A O 1
ATOM 1893 N N . ARG A 1 228 ? 7.785 -14.662 -2.951 1.00 91.56 228 ARG A N 1
ATOM 1894 C CA . ARG A 1 228 ? 8.227 -13.414 -2.317 1.00 91.56 228 ARG A CA 1
ATOM 1895 C C . ARG A 1 228 ? 7.360 -12.237 -2.737 1.00 91.56 228 ARG A C 1
ATOM 1897 O O . ARG A 1 228 ? 6.802 -11.539 -1.895 1.00 91.56 228 ARG A O 1
ATOM 1904 N N . LEU A 1 229 ? 7.189 -12.017 -4.035 1.00 90.12 229 LEU A N 1
ATOM 1905 C CA . LEU A 1 229 ? 6.387 -10.891 -4.502 1.00 90.12 229 LEU A CA 1
ATOM 1906 C C . LEU A 1 229 ? 4.889 -11.099 -4.261 1.00 90.12 229 LEU A C 1
ATOM 1908 O O . LEU A 1 229 ? 4.179 -10.113 -4.079 1.00 90.12 229 LEU A O 1
ATOM 1912 N N . THR A 1 230 ? 4.401 -12.340 -4.176 1.00 88.88 230 THR A N 1
ATOM 1913 C CA . THR A 1 230 ? 3.024 -12.600 -3.731 1.00 88.88 230 THR A CA 1
ATOM 1914 C C . THR A 1 230 ? 2.832 -12.131 -2.295 1.00 88.88 230 THR A C 1
ATOM 1916 O O . THR A 1 230 ? 1.912 -11.357 -2.041 1.00 88.88 230 THR A O 1
ATOM 1919 N N . ALA A 1 231 ? 3.730 -12.518 -1.384 1.00 91.69 231 ALA A N 1
ATOM 1920 C CA . ALA A 1 231 ? 3.674 -12.114 0.017 1.00 91.69 231 ALA A CA 1
ATOM 1921 C C . ALA A 1 231 ? 3.747 -10.591 0.198 1.00 91.69 231 ALA A C 1
ATOM 1923 O O . ALA A 1 231 ? 2.943 -10.028 0.933 1.00 91.69 231 ALA A O 1
ATOM 1924 N N . PHE A 1 232 ? 4.679 -9.920 -0.487 1.00 93.75 232 PHE A N 1
ATOM 1925 C CA . PHE A 1 232 ? 4.975 -8.504 -0.239 1.00 93.75 232 PHE A CA 1
ATOM 1926 C C . PHE A 1 232 ? 4.247 -7.516 -1.168 1.00 93.75 232 PHE A C 1
ATOM 1928 O O . PHE A 1 232 ? 4.039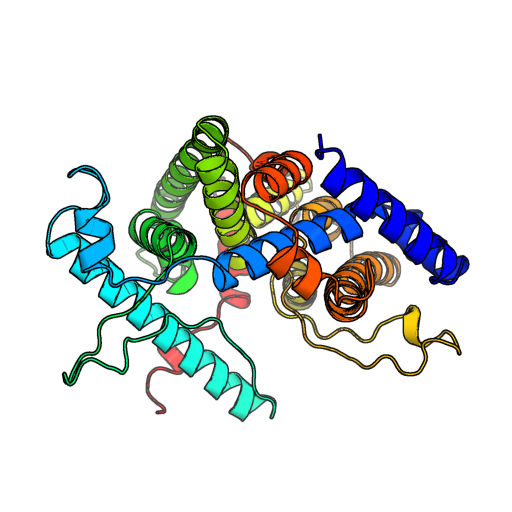 -6.365 -0.778 1.00 93.75 232 PHE A O 1
ATOM 1935 N N . CYS A 1 233 ? 3.815 -7.912 -2.365 1.00 89.88 233 CYS A N 1
ATOM 1936 C CA . CYS A 1 233 ? 3.278 -6.980 -3.370 1.00 89.88 233 CYS A CA 1
ATOM 1937 C C . CYS A 1 233 ? 1.876 -7.318 -3.883 1.00 89.88 233 CYS A C 1
ATOM 1939 O O . CYS A 1 233 ? 1.297 -6.495 -4.588 1.00 89.88 233 CYS A O 1
ATOM 1941 N N . TYR A 1 234 ? 1.335 -8.502 -3.587 1.00 86.62 234 TYR A N 1
ATOM 1942 C CA . TYR A 1 234 ? 0.081 -8.954 -4.192 1.00 86.62 234 TYR A CA 1
ATOM 1943 C C . TYR A 1 234 ? -0.970 -9.325 -3.143 1.00 86.62 234 TYR A C 1
ATOM 1945 O O . TYR A 1 234 ? -1.166 -8.586 -2.176 1.00 86.62 234 TYR A O 1
ATOM 1953 N N . GLN A 1 235 ? -1.698 -10.417 -3.374 1.00 85.62 235 GLN A N 1
ATOM 1954 C CA . GLN A 1 235 ? -2.774 -10.894 -2.523 1.00 85.62 235 GLN A CA 1
ATOM 1955 C C . GLN A 1 235 ? -2.420 -12.239 -1.877 1.00 85.62 235 GLN A C 1
ATOM 1957 O O . GLN A 1 235 ? -2.861 -13.280 -2.374 1.00 85.62 235 GLN A O 1
ATOM 1962 N N . PRO A 1 236 ? -1.592 -12.261 -0.816 1.00 89.75 236 PRO A N 1
ATOM 1963 C CA . PRO A 1 236 ? -1.297 -13.503 -0.123 1.00 89.75 236 PRO A CA 1
ATOM 1964 C C . PRO A 1 236 ? -2.541 -14.065 0.567 1.00 89.75 236 PRO A C 1
ATOM 1966 O O . PRO A 1 236 ? -3.406 -13.330 1.054 1.00 89.75 236 PRO A O 1
ATOM 1969 N N . THR A 1 237 ? -2.587 -15.391 0.638 1.00 89.50 237 THR A N 1
ATOM 1970 C CA . THR A 1 237 ? -3.515 -16.125 1.496 1.00 89.50 237 THR A CA 1
ATOM 1971 C C . THR A 1 237 ? -2.765 -16.530 2.757 1.00 89.50 237 THR A C 1
ATOM 1973 O O . THR A 1 237 ? -1.668 -17.077 2.672 1.00 89.50 237 THR A O 1
ATOM 1976 N N . ILE A 1 238 ? -3.313 -16.170 3.915 1.00 93.94 238 ILE A N 1
ATOM 1977 C CA . ILE A 1 238 ? -2.602 -16.184 5.191 1.00 93.94 238 ILE A CA 1
ATOM 1978 C C . ILE A 1 238 ? -3.376 -17.041 6.177 1.00 93.94 238 ILE A C 1
ATOM 1980 O O . ILE A 1 238 ? -4.493 -16.690 6.561 1.00 93.94 238 ILE A O 1
ATOM 1984 N N . ASN A 1 239 ? -2.754 -18.135 6.606 1.00 93.94 239 ASN A N 1
ATOM 1985 C CA . ASN A 1 239 ? -3.185 -18.922 7.749 1.00 93.94 239 ASN A CA 1
ATOM 1986 C C . ASN A 1 239 ? -2.432 -18.420 8.994 1.00 93.94 239 ASN A C 1
ATOM 1988 O O . ASN A 1 239 ? -1.220 -18.632 9.068 1.00 93.94 239 ASN A O 1
ATOM 1992 N N . PRO A 1 240 ? -3.098 -17.721 9.929 1.00 95.31 240 PRO A N 1
ATOM 1993 C CA . PRO A 1 240 ? -2.401 -16.982 10.968 1.00 95.31 240 PRO A CA 1
ATOM 1994 C C . PRO A 1 240 ? -1.783 -17.914 12.011 1.00 95.31 240 PRO A C 1
ATOM 1996 O O . PRO A 1 240 ? -2.500 -18.699 12.625 1.00 95.31 240 PRO A O 1
ATOM 1999 N N . ALA A 1 241 ? -0.501 -17.751 12.324 1.00 94.81 241 ALA A N 1
ATOM 2000 C CA . ALA A 1 241 ? 0.175 -18.444 13.420 1.00 94.81 241 ALA A CA 1
ATOM 2001 C C . ALA A 1 241 ? -0.521 -18.214 14.774 1.00 94.81 241 ALA A C 1
ATOM 2003 O O . ALA A 1 241 ? -0.452 -19.057 15.672 1.00 94.81 241 ALA A O 1
ATOM 2004 N N . LEU A 1 242 ? -1.239 -17.094 14.917 1.00 94.94 242 LEU A N 1
ATOM 2005 C CA . LEU A 1 242 ? -2.063 -16.811 16.088 1.00 94.94 242 LEU A CA 1
ATOM 2006 C C . LEU A 1 242 ? -3.139 -17.889 16.331 1.00 94.94 242 LEU A C 1
ATOM 2008 O O . LEU A 1 242 ? -3.489 -18.131 17.481 1.00 94.94 242 LEU A O 1
ATOM 2012 N N . ASN A 1 243 ? -3.623 -18.601 15.304 1.00 94.88 243 ASN A N 1
ATOM 2013 C CA . ASN A 1 243 ? -4.632 -19.655 15.484 1.00 94.88 243 ASN A CA 1
ATOM 2014 C C . ASN A 1 243 ? -4.117 -20.926 16.182 1.00 94.88 243 ASN A C 1
ATOM 2016 O O . ASN A 1 243 ? -4.922 -21.770 16.578 1.00 94.88 243 ASN A O 1
ATOM 2020 N N . HIS A 1 244 ? -2.802 -21.058 16.386 1.00 94.75 244 HIS A N 1
ATOM 2021 C CA . HIS A 1 244 ? -2.230 -22.140 17.186 1.00 94.75 244 HIS A CA 1
ATOM 2022 C C . HIS A 1 244 ? -2.500 -21.972 18.687 1.00 94.75 244 HIS A C 1
ATOM 2024 O O . HIS A 1 244 ? -2.419 -22.943 19.442 1.00 94.75 244 HIS A O 1
ATOM 2030 N N . TYR A 1 245 ? -2.850 -20.763 19.130 1.00 95.81 245 TYR A N 1
ATOM 2031 C CA . TYR A 1 245 ? -3.232 -20.497 20.511 1.00 95.81 245 TYR A CA 1
ATOM 2032 C C . TYR A 1 245 ? -4.712 -20.817 20.711 1.00 95.81 245 TYR A C 1
ATOM 2034 O O . TYR A 1 245 ? -5.565 -20.430 19.913 1.00 95.81 245 TYR A O 1
ATOM 2042 N N . ARG A 1 246 ? -5.041 -21.511 21.806 1.00 94.38 246 ARG A N 1
ATOM 2043 C CA . ARG A 1 246 ? -6.397 -22.025 22.055 1.00 94.38 246 ARG A CA 1
ATOM 2044 C C . ARG A 1 246 ? -7.470 -20.933 22.033 1.00 94.38 246 ARG A C 1
ATOM 2046 O O . ARG A 1 246 ? -8.542 -21.177 21.486 1.00 94.38 246 ARG A O 1
ATOM 2053 N N . GLU A 1 247 ? -7.202 -19.754 22.601 1.00 94.12 247 GLU A N 1
ATOM 2054 C CA . GLU A 1 247 ? -8.167 -18.642 22.590 1.00 94.12 247 GLU A CA 1
ATOM 2055 C C . GLU A 1 247 ? -8.414 -18.073 21.188 1.00 94.12 247 GLU A C 1
ATOM 2057 O O . GLU A 1 247 ? -9.422 -17.412 20.972 1.00 94.12 247 GLU A O 1
ATOM 2062 N N . TRP A 1 248 ? -7.533 -18.369 20.234 1.00 95.88 248 TRP A N 1
ATOM 2063 C CA . TRP A 1 248 ? -7.499 -17.805 18.887 1.00 95.88 248 TRP A CA 1
ATOM 2064 C C . TRP A 1 248 ? -7.740 -18.840 17.783 1.00 95.88 248 TRP A C 1
ATOM 2066 O O . TRP A 1 248 ? -7.750 -18.495 16.603 1.00 95.88 248 TRP A O 1
ATOM 2076 N N . ALA A 1 249 ? -8.010 -20.098 18.139 1.00 95.44 249 ALA A N 1
ATOM 2077 C CA . ALA A 1 249 ? -8.236 -21.194 17.193 1.00 95.44 249 ALA A CA 1
ATOM 2078 C C . ALA A 1 249 ? -9.448 -20.987 16.259 1.00 95.44 249 ALA A C 1
ATOM 2080 O O . ALA A 1 249 ? -9.631 -21.723 15.294 1.00 95.44 249 ALA A O 1
ATOM 2081 N N . PHE A 1 250 ? -10.293 -19.989 16.539 1.00 94.06 250 PHE A N 1
ATOM 2082 C CA . PHE A 1 250 ? -11.414 -19.599 15.684 1.00 94.06 250 PHE A CA 1
ATOM 2083 C C . PHE A 1 250 ? -10.988 -18.789 14.447 1.00 94.06 250 PHE A C 1
ATOM 2085 O O . PHE A 1 250 ? -11.798 -18.615 13.531 1.00 94.06 250 PHE A O 1
ATOM 2092 N N . LEU A 1 251 ? -9.759 -18.262 14.427 1.00 94.50 251 LEU A N 1
ATOM 2093 C CA . LEU A 1 251 ? -9.227 -17.500 13.304 1.00 94.50 251 LEU A CA 1
ATOM 2094 C C . LEU A 1 251 ? -9.075 -18.399 12.074 1.00 94.50 251 LEU A C 1
ATOM 2096 O O . LEU A 1 251 ? -8.565 -19.517 12.150 1.00 94.50 251 LEU A O 1
ATOM 2100 N N . LYS A 1 252 ? -9.527 -17.888 10.931 1.00 92.06 252 LYS A N 1
ATOM 2101 C CA . LYS A 1 252 ? -9.522 -18.607 9.658 1.00 92.06 252 LYS A CA 1
ATOM 2102 C C . LYS A 1 252 ? -8.476 -18.028 8.730 1.00 92.06 252 LYS A C 1
ATOM 2104 O O . LYS A 1 252 ? -8.112 -16.865 8.845 1.00 92.06 252 LYS A O 1
ATOM 2109 N N . GLU A 1 253 ? -8.067 -18.839 7.770 1.00 92.75 253 GLU A N 1
ATOM 2110 C CA . GLU A 1 253 ? -7.302 -18.359 6.634 1.00 92.75 253 GLU A CA 1
ATOM 2111 C C . GLU A 1 253 ? -8.062 -17.247 5.888 1.00 92.75 253 GLU A C 1
ATOM 2113 O O . GLU A 1 253 ? -9.278 -17.341 5.684 1.00 92.75 253 GLU A O 1
ATOM 2118 N N . ILE A 1 254 ? -7.346 -16.189 5.496 1.00 86.94 254 ILE A N 1
ATOM 2119 C CA . ILE A 1 254 ? -7.892 -15.069 4.718 1.00 86.94 254 ILE A CA 1
ATOM 2120 C C . ILE A 1 254 ? -6.959 -14.696 3.568 1.00 86.94 254 ILE A C 1
ATOM 2122 O O . ILE A 1 254 ? -5.738 -14.724 3.709 1.00 86.94 254 ILE A O 1
ATOM 2126 N N . THR A 1 255 ? -7.533 -14.270 2.446 1.00 87.06 255 THR A N 1
ATOM 2127 C CA . THR A 1 255 ? -6.790 -13.622 1.359 1.00 87.06 255 THR A CA 1
ATOM 2128 C C . THR A 1 255 ? -6.876 -12.109 1.526 1.00 87.06 255 THR A C 1
ATOM 2130 O O . THR A 1 255 ? -7.971 -11.548 1.619 1.00 87.06 255 THR A O 1
ATOM 2133 N N . VAL A 1 256 ? -5.729 -11.435 1.572 1.00 87.81 256 VAL A N 1
ATOM 2134 C CA . VAL A 1 256 ? -5.637 -9.985 1.822 1.00 87.81 256 VAL A CA 1
ATOM 2135 C C . VAL A 1 256 ? -4.749 -9.325 0.791 1.00 87.81 256 VAL A C 1
ATOM 2137 O O . VAL A 1 256 ? -3.881 -9.974 0.236 1.00 87.81 256 VAL A O 1
ATOM 2140 N N . THR A 1 257 ? -4.926 -8.029 0.547 1.00 87.19 257 THR A N 1
ATOM 2141 C CA . THR A 1 257 ? -3.984 -7.261 -0.276 1.00 87.19 257 THR A CA 1
ATOM 2142 C C . THR A 1 257 ? -2.823 -6.765 0.580 1.00 87.19 257 THR A C 1
ATOM 2144 O O . THR A 1 257 ? -3.044 -6.193 1.649 1.00 87.19 257 THR A O 1
ATOM 2147 N N . SER A 1 258 ? -1.597 -6.913 0.082 1.00 90.12 258 SER A N 1
ATOM 2148 C CA . SER A 1 258 ? -0.382 -6.419 0.727 1.00 90.12 258 SER A CA 1
ATOM 2149 C C . SER A 1 258 ? -0.295 -4.885 0.680 1.00 90.12 258 SER A C 1
ATOM 2151 O O . SER A 1 258 ? 0.299 -4.291 -0.221 1.00 90.12 258 SER A O 1
ATOM 2153 N N . ARG A 1 259 ? -0.948 -4.230 1.648 1.00 92.25 259 ARG A N 1
ATOM 2154 C CA . ARG A 1 259 ? -1.040 -2.761 1.762 1.00 92.25 259 ARG A CA 1
ATOM 2155 C C . ARG A 1 259 ? -0.130 -2.159 2.834 1.00 92.25 259 ARG A C 1
ATOM 2157 O O . ARG A 1 259 ? -0.055 -0.941 2.934 1.00 92.25 259 ARG A O 1
ATOM 2164 N N . ALA A 1 260 ? 0.579 -2.973 3.620 1.00 95.31 260 ALA A N 1
ATOM 2165 C CA . ALA A 1 260 ? 1.449 -2.493 4.697 1.00 95.31 260 ALA A CA 1
ATOM 2166 C C . ALA A 1 260 ? 2.796 -1.978 4.161 1.00 95.31 260 ALA A C 1
ATOM 2168 O O . ALA A 1 260 ? 3.839 -2.608 4.354 1.00 95.31 260 ALA A O 1
ATOM 2169 N N . VAL A 1 261 ? 2.759 -0.849 3.451 1.00 94.94 261 VAL A N 1
ATOM 2170 C CA . VAL A 1 261 ? 3.879 -0.297 2.670 1.00 94.94 261 VAL A CA 1
ATOM 2171 C C . VAL A 1 261 ? 5.102 0.017 3.539 1.00 94.94 261 VAL A C 1
ATOM 2173 O O . VAL A 1 261 ? 6.204 -0.424 3.222 1.00 94.94 261 VAL A O 1
ATOM 2176 N N . LEU A 1 262 ? 4.928 0.704 4.674 1.00 96.25 262 LEU A N 1
ATOM 2177 C CA . LEU A 1 262 ? 6.064 1.044 5.544 1.00 96.25 262 LEU A CA 1
ATOM 2178 C C . LEU A 1 262 ? 6.660 -0.180 6.247 1.00 96.25 262 LEU A C 1
ATOM 2180 O O . LEU A 1 262 ? 7.869 -0.249 6.466 1.00 96.25 262 LEU A O 1
ATOM 2184 N N . ILE A 1 263 ? 5.825 -1.169 6.579 1.00 97.00 263 ILE A N 1
ATOM 2185 C CA . ILE A 1 263 ? 6.291 -2.434 7.157 1.00 97.00 263 ILE A CA 1
ATOM 2186 C C . ILE A 1 263 ? 7.093 -3.205 6.110 1.00 97.00 263 ILE A C 1
ATOM 2188 O O . ILE A 1 263 ? 8.191 -3.671 6.405 1.00 97.00 263 ILE A O 1
ATOM 2192 N N . ARG A 1 264 ? 6.582 -3.279 4.875 1.00 95.31 264 ARG A N 1
ATOM 2193 C CA . ARG A 1 264 ? 7.206 -3.965 3.736 1.00 95.31 264 ARG A CA 1
ATOM 2194 C C . ARG A 1 264 ? 8.633 -3.491 3.486 1.00 95.31 264 ARG A C 1
ATOM 2196 O O . ARG A 1 264 ? 9.516 -4.312 3.253 1.00 95.31 264 ARG A O 1
ATOM 2203 N N . ASN A 1 265 ? 8.878 -2.188 3.598 1.00 94.06 265 ASN A N 1
ATOM 2204 C CA . ASN A 1 265 ? 10.199 -1.594 3.396 1.00 94.06 265 ASN A CA 1
ATOM 2205 C C . ASN A 1 265 ? 11.288 -2.186 4.310 1.00 94.06 265 ASN A C 1
ATOM 2207 O O . ASN A 1 265 ? 12.454 -2.274 3.933 1.00 94.06 265 ASN A O 1
ATOM 2211 N N . LYS A 1 266 ? 10.914 -2.663 5.503 1.00 96.25 266 LYS A N 1
ATOM 2212 C CA . LYS A 1 266 ? 11.856 -3.263 6.461 1.00 96.25 266 LYS A CA 1
ATOM 2213 C C . LYS A 1 266 ? 12.427 -4.604 5.976 1.00 96.25 266 LYS A C 1
ATOM 2215 O O . LYS A 1 266 ? 13.449 -5.059 6.492 1.00 96.25 266 LYS A O 1
ATOM 2220 N N . PHE A 1 267 ? 11.793 -5.213 4.976 1.00 96.62 267 PHE A N 1
ATOM 2221 C CA . PHE A 1 267 ? 12.119 -6.536 4.444 1.00 96.62 267 PHE A CA 1
ATOM 2222 C C . PHE A 1 267 ? 12.826 -6.497 3.082 1.00 96.62 267 PHE A C 1
ATOM 2224 O O . PHE A 1 267 ? 13.081 -7.552 2.510 1.00 96.62 267 PHE A O 1
ATOM 2231 N N . VAL A 1 268 ? 13.171 -5.312 2.553 1.00 95.25 268 VAL A N 1
ATOM 2232 C CA . VAL A 1 268 ? 13.829 -5.164 1.236 1.00 95.25 268 VAL A CA 1
ATOM 2233 C C . VAL A 1 268 ? 15.053 -6.073 1.101 1.00 95.25 268 VAL A C 1
ATOM 2235 O O . VAL A 1 268 ? 15.156 -6.818 0.126 1.00 95.25 268 VAL A O 1
ATOM 2238 N N . ASP A 1 269 ? 15.967 -6.021 2.073 1.00 94.31 269 ASP A N 1
ATOM 2239 C CA . ASP A 1 269 ? 17.210 -6.793 2.017 1.00 94.31 269 ASP A CA 1
ATOM 2240 C C . ASP A 1 269 ? 16.949 -8.299 2.141 1.00 94.31 269 ASP A C 1
ATOM 2242 O O . ASP A 1 269 ? 17.578 -9.083 1.431 1.00 94.31 269 ASP A O 1
ATOM 2246 N N . ASP A 1 270 ? 15.983 -8.716 2.965 1.00 95.12 270 ASP A N 1
ATOM 2247 C CA . ASP A 1 270 ? 15.635 -10.135 3.113 1.00 95.12 270 ASP A CA 1
ATOM 2248 C C . ASP A 1 270 ? 15.065 -10.682 1.805 1.00 95.12 270 ASP A C 1
ATOM 2250 O O . ASP A 1 270 ? 15.498 -11.722 1.309 1.00 95.12 270 ASP A O 1
ATOM 2254 N N . VAL A 1 271 ? 14.118 -9.942 1.214 1.00 94.19 271 VAL A N 1
ATOM 2255 C CA . VAL A 1 271 ? 13.468 -10.290 -0.052 1.00 94.19 271 VAL A CA 1
ATOM 2256 C C . VAL A 1 271 ? 14.495 -10.386 -1.171 1.00 94.19 271 VAL A C 1
ATOM 2258 O O . VAL A 1 271 ? 14.423 -11.320 -1.969 1.00 94.19 271 VAL A O 1
ATOM 2261 N N . ALA A 1 272 ? 15.449 -9.456 -1.222 1.00 93.00 272 ALA A N 1
ATOM 2262 C CA . ALA A 1 272 ? 16.441 -9.406 -2.283 1.00 93.00 272 ALA A CA 1
ATOM 2263 C C . ALA A 1 272 ? 17.572 -10.428 -2.115 1.00 93.00 272 ALA A C 1
ATOM 2265 O O . ALA A 1 272 ? 18.067 -10.910 -3.132 1.00 93.00 272 ALA A O 1
ATOM 2266 N N . THR A 1 273 ? 18.011 -10.713 -0.880 1.00 90.62 273 THR A N 1
ATOM 2267 C CA . THR A 1 273 ? 19.322 -11.346 -0.639 1.00 90.62 273 THR A CA 1
ATOM 2268 C C . THR A 1 273 ? 19.309 -12.686 0.076 1.00 90.62 273 THR A C 1
ATOM 2270 O O . THR A 1 273 ? 20.252 -13.452 -0.106 1.00 90.62 273 THR A O 1
ATOM 2273 N N . MET A 1 274 ? 18.283 -12.999 0.869 1.00 92.94 274 MET A N 1
ATOM 2274 C CA . MET A 1 274 ? 18.278 -14.258 1.612 1.00 92.94 274 MET A CA 1
ATOM 2275 C C . MET A 1 274 ? 17.986 -15.443 0.706 1.00 92.94 274 MET A C 1
ATOM 2277 O O . MET A 1 274 ? 17.082 -15.381 -0.128 1.00 92.94 274 MET A O 1
ATOM 2281 N N . GLU A 1 275 ? 18.678 -16.552 0.938 1.00 90.25 275 GLU A N 1
ATOM 2282 C CA . GLU A 1 275 ? 18.356 -17.826 0.304 1.00 90.25 275 GLU A CA 1
ATOM 2283 C C . GLU A 1 275 ? 17.013 -18.379 0.816 1.00 90.25 275 GLU A C 1
ATOM 2285 O O . GLU A 1 275 ? 16.610 -18.087 1.948 1.00 90.25 275 GLU A O 1
ATOM 2290 N N . PRO A 1 276 ? 16.284 -19.165 0.004 1.00 88.56 276 PRO A N 1
ATOM 2291 C CA . PRO A 1 276 ? 15.103 -19.880 0.468 1.00 88.56 276 PRO A CA 1
ATOM 2292 C C . PRO A 1 276 ? 15.445 -20.844 1.609 1.00 88.56 276 PRO A C 1
ATOM 2294 O O . PRO A 1 276 ? 16.470 -21.526 1.580 1.00 88.56 276 PRO A O 1
ATOM 2297 N N . GLY A 1 277 ? 14.562 -20.927 2.599 1.00 91.56 277 GLY A N 1
ATOM 2298 C CA . GLY A 1 277 ? 14.709 -21.828 3.734 1.00 91.56 277 GLY A CA 1
ATOM 2299 C C . GLY A 1 277 ? 14.024 -21.294 4.984 1.00 91.56 277 GLY A C 1
ATOM 2300 O O . GLY A 1 277 ? 13.468 -20.195 4.987 1.00 91.56 277 GLY A O 1
ATOM 2301 N N . GLN A 1 278 ? 14.118 -22.070 6.062 1.00 93.00 278 GLN A N 1
ATOM 2302 C CA . GLN A 1 278 ? 13.386 -21.840 7.308 1.00 93.00 278 GLN A CA 1
ATOM 2303 C C . GLN A 1 278 ? 13.567 -20.424 7.881 1.00 93.00 278 GLN A C 1
ATOM 2305 O O . GLN A 1 278 ? 12.615 -19.835 8.384 1.00 93.00 278 GLN A O 1
ATOM 2310 N N . GLU A 1 279 ? 14.772 -19.855 7.804 1.00 93.50 279 GLU A N 1
ATOM 2311 C CA . GLU A 1 279 ? 15.032 -18.504 8.313 1.00 93.50 279 GLU A CA 1
ATOM 2312 C C . GLU A 1 279 ? 14.250 -17.439 7.529 1.00 93.50 279 GLU A C 1
ATOM 2314 O O . GLU A 1 279 ? 13.601 -16.576 8.122 1.00 93.50 279 GLU A O 1
ATOM 2319 N N . TYR A 1 280 ? 14.245 -17.538 6.196 1.00 94.12 280 TYR A N 1
ATOM 2320 C CA . TYR A 1 280 ? 13.463 -16.642 5.350 1.00 94.12 280 TYR A CA 1
ATOM 2321 C C . TYR A 1 280 ? 11.956 -16.863 5.528 1.00 94.12 280 TYR A C 1
ATOM 2323 O O . TYR A 1 280 ? 11.205 -15.894 5.577 1.00 94.12 280 TYR A O 1
ATOM 2331 N N . GLU A 1 281 ? 11.508 -18.112 5.675 1.00 93.88 281 GLU A N 1
ATOM 2332 C CA . GLU A 1 281 ? 10.098 -18.441 5.919 1.00 93.88 281 GLU A CA 1
ATOM 2333 C C . GLU A 1 281 ? 9.583 -17.819 7.223 1.00 93.88 281 GLU A C 1
ATOM 2335 O O . GLU A 1 281 ? 8.486 -17.270 7.243 1.00 93.88 281 GLU A O 1
ATOM 2340 N N . ILE A 1 282 ? 10.386 -17.816 8.293 1.00 93.81 282 ILE A N 1
ATOM 2341 C CA . ILE A 1 282 ? 10.054 -17.146 9.563 1.00 93.81 282 ILE A CA 1
ATOM 2342 C C . ILE A 1 282 ? 9.917 -15.628 9.365 1.00 93.81 282 ILE A C 1
ATOM 2344 O O . ILE A 1 282 ? 8.974 -15.007 9.862 1.00 93.81 282 ILE A O 1
ATOM 2348 N N . ILE A 1 283 ? 10.837 -15.023 8.611 1.00 94.12 283 ILE A N 1
ATOM 2349 C CA . ILE A 1 283 ? 10.812 -13.589 8.293 1.00 94.12 283 ILE A CA 1
ATOM 2350 C C . ILE A 1 283 ? 9.580 -13.244 7.452 1.00 94.12 283 ILE A C 1
ATOM 2352 O O . ILE A 1 283 ? 8.853 -12.304 7.780 1.00 94.12 283 ILE A O 1
ATOM 2356 N N . GLN A 1 284 ? 9.306 -14.020 6.405 1.00 95.12 284 GLN A N 1
ATOM 2357 C CA . GLN A 1 284 ? 8.128 -13.863 5.560 1.00 95.12 284 GLN A CA 1
ATOM 2358 C C . GLN A 1 284 ? 6.841 -14.034 6.378 1.00 95.12 284 GLN A C 1
ATOM 2360 O O . GLN A 1 284 ? 5.943 -13.198 6.275 1.00 95.12 284 GLN A O 1
ATOM 2365 N N . ALA A 1 285 ? 6.774 -15.052 7.241 1.00 95.12 285 ALA A N 1
ATOM 2366 C CA . ALA A 1 285 ? 5.643 -15.290 8.129 1.00 95.12 285 ALA A CA 1
ATOM 2367 C C . ALA A 1 285 ? 5.383 -14.089 9.044 1.00 95.12 285 ALA A C 1
ATOM 2369 O O . ALA A 1 285 ? 4.235 -13.689 9.188 1.00 95.12 285 ALA A O 1
ATOM 2370 N N . SER A 1 286 ? 6.421 -13.437 9.585 1.00 96.31 286 SER A N 1
ATOM 2371 C CA . SER A 1 286 ? 6.231 -12.231 10.407 1.00 96.31 286 SER A CA 1
ATOM 2372 C C . SER A 1 286 ? 5.557 -11.083 9.638 1.00 96.31 286 SER A C 1
ATOM 2374 O O . SER A 1 286 ? 4.709 -10.377 10.186 1.00 96.31 286 SER A O 1
ATOM 2376 N N . TYR A 1 287 ? 5.871 -10.914 8.347 1.00 97.25 287 TYR A N 1
ATOM 2377 C CA . TYR A 1 287 ? 5.207 -9.921 7.502 1.00 97.25 287 TYR A CA 1
ATOM 2378 C C . TYR A 1 287 ? 3.752 -10.302 7.196 1.00 97.25 287 TYR A C 1
ATOM 2380 O O . TYR A 1 287 ? 2.859 -9.456 7.274 1.00 97.25 287 TYR A O 1
ATOM 2388 N N . LEU A 1 288 ? 3.500 -11.574 6.880 1.00 97.19 288 LEU A N 1
ATOM 2389 C CA . LEU A 1 288 ? 2.149 -12.078 6.628 1.00 97.19 288 LEU A CA 1
ATOM 2390 C C . LEU A 1 288 ? 1.266 -11.960 7.879 1.00 97.19 288 LEU A C 1
ATOM 2392 O O . LEU A 1 288 ? 0.149 -11.453 7.798 1.00 97.19 288 LEU A O 1
ATOM 2396 N N . GLU A 1 289 ? 1.781 -12.320 9.053 1.00 97.19 289 GLU A N 1
ATOM 2397 C CA . GLU A 1 289 ? 1.082 -12.105 10.320 1.00 97.19 289 GLU A CA 1
ATOM 2398 C C . GLU A 1 289 ? 0.753 -10.626 10.531 1.00 97.19 289 GLU A C 1
ATOM 2400 O O . GLU A 1 289 ? -0.361 -10.298 10.926 1.00 97.19 289 GLU A O 1
ATOM 2405 N N . ALA A 1 290 ? 1.667 -9.704 10.212 1.00 97.75 290 ALA A N 1
ATOM 2406 C CA . ALA A 1 290 ? 1.389 -8.277 10.333 1.00 97.75 290 ALA A CA 1
ATOM 2407 C C . ALA A 1 290 ? 0.206 -7.849 9.454 1.00 97.75 290 ALA A C 1
ATOM 2409 O O . ALA A 1 290 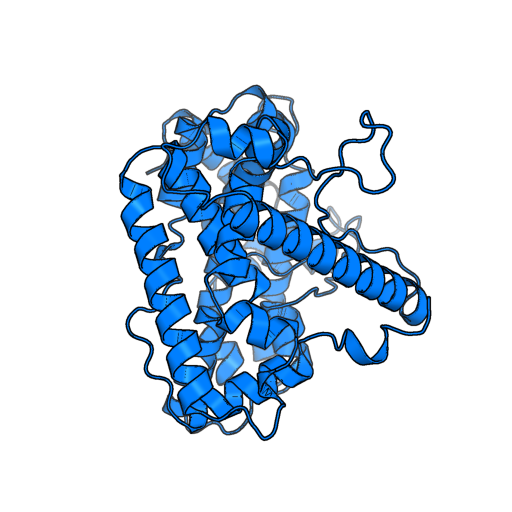? -0.693 -7.163 9.942 1.00 97.75 290 ALA A O 1
ATOM 2410 N N . LEU A 1 291 ? 0.160 -8.295 8.192 1.00 97.38 291 LEU A N 1
ATOM 2411 C CA . LEU A 1 291 ? -0.986 -8.058 7.307 1.00 97.38 291 LEU A CA 1
ATOM 2412 C C . LEU A 1 291 ? -2.281 -8.635 7.890 1.00 97.38 291 LEU A C 1
ATOM 2414 O O . LEU A 1 291 ? -3.316 -7.961 7.872 1.00 97.38 291 LEU A O 1
ATOM 2418 N N . TYR A 1 292 ? -2.220 -9.853 8.430 1.00 96.81 292 TYR A N 1
ATOM 2419 C CA . TYR A 1 292 ? -3.366 -10.498 9.059 1.00 96.81 292 TYR A CA 1
ATOM 2420 C C . TYR A 1 292 ? -3.879 -9.676 10.245 1.00 96.81 292 TYR A C 1
ATOM 2422 O O . TYR A 1 292 ? -5.066 -9.353 10.300 1.00 96.81 292 TYR A O 1
ATOM 2430 N N . LEU A 1 293 ? -2.992 -9.284 11.166 1.00 96.75 293 LEU A N 1
ATOM 2431 C CA . LEU A 1 293 ? -3.341 -8.488 12.341 1.00 96.75 293 LEU A CA 1
ATOM 2432 C C . LEU A 1 293 ? -3.956 -7.144 11.952 1.00 96.75 293 LEU A C 1
ATOM 2434 O O . LEU A 1 293 ? -4.958 -6.752 12.545 1.00 96.75 293 LEU A O 1
ATOM 2438 N N . ILE A 1 294 ? -3.399 -6.461 10.947 1.00 97.06 294 ILE A N 1
ATOM 2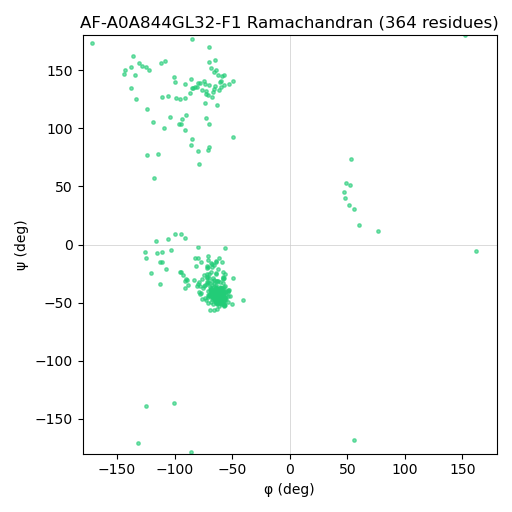439 C CA . ILE A 1 294 ? -3.948 -5.198 10.437 1.00 97.06 294 ILE A CA 1
ATOM 2440 C C . ILE A 1 294 ? -5.396 -5.401 9.990 1.00 97.06 294 ILE A C 1
ATOM 2442 O O . ILE A 1 294 ? -6.288 -4.686 10.443 1.00 97.06 294 ILE A O 1
ATOM 2446 N N . VAL A 1 295 ? -5.652 -6.390 9.130 1.00 94.31 295 VAL A N 1
ATOM 2447 C CA . VAL A 1 295 ? -6.995 -6.628 8.582 1.00 94.31 295 VAL A CA 1
ATOM 2448 C C . VAL A 1 295 ? -7.970 -7.075 9.667 1.00 94.31 295 VAL A C 1
ATOM 2450 O O . VAL A 1 295 ? -9.084 -6.548 9.737 1.00 94.31 295 VAL A O 1
ATOM 2453 N N . TYR A 1 296 ? -7.552 -8.009 10.521 1.00 94.62 296 TYR A N 1
ATOM 2454 C CA . TYR A 1 296 ? -8.373 -8.542 11.599 1.00 94.62 296 TYR A CA 1
ATOM 2455 C C . TYR A 1 296 ? -8.730 -7.457 12.616 1.00 94.62 296 TYR A C 1
ATOM 2457 O O . TYR A 1 296 ? -9.910 -7.201 12.848 1.00 94.62 296 TYR A O 1
ATOM 2465 N N . PHE A 1 297 ? -7.743 -6.766 13.189 1.00 95.00 297 PHE A N 1
ATOM 2466 C CA . PHE A 1 297 ? -7.999 -5.781 14.239 1.00 95.00 297 PHE A CA 1
ATOM 2467 C C . PHE A 1 297 ? -8.666 -4.513 13.719 1.00 95.00 297 PHE A C 1
ATOM 2469 O O . PHE A 1 297 ? -9.470 -3.927 14.439 1.00 95.00 297 PHE A O 1
ATOM 2476 N N . ARG A 1 298 ? -8.455 -4.132 12.454 1.00 92.75 298 ARG A N 1
ATOM 2477 C CA . ARG A 1 298 ? -9.256 -3.071 11.827 1.00 92.75 298 ARG A CA 1
ATOM 2478 C C . ARG A 1 298 ? -10.757 -3.384 11.862 1.00 92.75 298 ARG A C 1
ATOM 2480 O O . ARG A 1 298 ? -11.554 -2.466 12.025 1.00 92.75 298 ARG A O 1
ATOM 2487 N N . ALA A 1 299 ? -11.139 -4.654 11.709 1.00 88.88 299 ALA A N 1
ATOM 2488 C CA . ALA A 1 299 ? -12.535 -5.086 11.744 1.00 88.88 299 ALA A CA 1
ATOM 2489 C C . ALA A 1 299 ? -13.036 -5.423 13.162 1.00 88.88 299 ALA A C 1
ATOM 2491 O O . ALA A 1 299 ? -14.205 -5.198 13.464 1.00 88.88 299 ALA A O 1
ATOM 2492 N N . ALA A 1 300 ? -12.170 -5.971 14.018 1.00 91.38 300 ALA A N 1
ATOM 2493 C CA . ALA A 1 300 ? -12.552 -6.534 15.311 1.00 91.38 300 ALA A CA 1
ATOM 2494 C C . ALA A 1 300 ? -12.425 -5.559 16.493 1.00 91.38 300 ALA A C 1
ATOM 2496 O O . ALA A 1 300 ? -13.079 -5.768 17.514 1.00 91.38 300 ALA A O 1
ATOM 2497 N N . LEU A 1 301 ? -11.587 -4.517 16.400 1.00 94.12 301 LEU A N 1
ATOM 2498 C CA . LEU A 1 301 ? -11.398 -3.578 17.507 1.00 94.12 301 LEU A CA 1
ATOM 2499 C C . LEU A 1 301 ? -12.667 -2.765 17.767 1.00 94.12 301 LEU A C 1
ATOM 2501 O O . LEU A 1 301 ? -13.236 -2.148 16.863 1.00 94.12 301 LEU A O 1
ATOM 2505 N N . ILE A 1 302 ? -13.047 -2.721 19.042 1.00 94.56 302 ILE A N 1
ATOM 2506 C CA . ILE A 1 302 ? -14.089 -1.850 19.573 1.00 94.56 302 ILE A CA 1
ATOM 2507 C C . ILE A 1 302 ? -13.410 -0.730 20.361 1.00 94.56 302 ILE A C 1
ATOM 2509 O O . ILE A 1 302 ? -12.591 -0.992 21.239 1.00 94.56 302 ILE A O 1
ATOM 2513 N N . TYR A 1 303 ? -13.753 0.518 20.057 1.00 95.81 303 TYR A N 1
ATOM 2514 C CA . TYR A 1 303 ? -13.275 1.700 20.766 1.00 95.81 303 TYR A CA 1
ATOM 2515 C C . TYR A 1 303 ? -14.456 2.624 21.063 1.00 95.81 303 TYR A C 1
ATOM 2517 O O . TYR A 1 303 ? -15.205 2.990 20.155 1.00 95.81 303 TYR A O 1
ATOM 2525 N N . LYS A 1 304 ? -14.637 2.981 22.343 1.00 94.38 304 LYS A N 1
ATOM 2526 C CA . LYS A 1 304 ? -15.769 3.796 22.830 1.00 94.38 304 LYS A CA 1
ATOM 2527 C C . LYS A 1 304 ? -17.124 3.265 22.315 1.00 94.38 304 LYS A C 1
ATOM 2529 O O . LYS A 1 304 ? -17.888 3.992 21.680 1.00 94.38 304 LYS A O 1
ATOM 2534 N N . ASP A 1 305 ? -17.361 1.969 22.545 1.00 93.94 305 ASP A N 1
ATOM 2535 C CA . ASP A 1 305 ? -18.582 1.213 22.201 1.00 93.94 305 ASP A CA 1
ATOM 2536 C C . ASP A 1 305 ? -18.954 1.161 20.706 1.00 93.94 305 ASP A C 1
ATOM 2538 O O . ASP A 1 305 ? -20.075 0.806 20.343 1.00 93.94 305 ASP A O 1
ATOM 2542 N N . LYS A 1 306 ? -18.014 1.489 19.815 1.00 95.69 306 LYS A N 1
ATOM 2543 C CA . LYS A 1 306 ? -18.176 1.416 18.355 1.00 95.69 306 LYS A CA 1
ATOM 2544 C C . LYS A 1 306 ? -17.073 0.561 17.758 1.00 95.69 306 LYS A C 1
ATOM 2546 O O . LYS A 1 306 ? -15.969 0.516 18.298 1.00 95.69 306 LYS A O 1
ATOM 2551 N N . SER A 1 307 ? -17.332 -0.069 16.612 1.00 95.56 307 SER A N 1
ATOM 2552 C CA . SER A 1 307 ? -16.219 -0.608 15.818 1.00 95.56 307 SER A CA 1
ATOM 2553 C C . SER A 1 307 ? -15.243 0.519 15.483 1.00 95.56 307 SER A C 1
ATOM 2555 O O . SER A 1 307 ? -15.661 1.662 15.280 1.00 95.56 307 SER A O 1
ATOM 2557 N N . LEU A 1 308 ? -13.946 0.223 15.412 1.00 96.06 308 LEU A N 1
ATOM 2558 C CA . LEU A 1 308 ? -12.939 1.250 15.154 1.00 96.06 308 LEU A CA 1
ATOM 2559 C C . LEU A 1 308 ? -13.238 2.019 13.856 1.00 96.06 308 LEU A C 1
ATOM 2561 O O . LEU A 1 308 ? -13.208 3.247 13.837 1.00 96.06 308 LEU A O 1
ATOM 2565 N N . GLN A 1 309 ? -13.621 1.316 12.787 1.00 94.62 309 GLN A N 1
ATOM 2566 C CA . GLN A 1 309 ? -14.018 1.943 11.521 1.00 94.62 309 GLN A CA 1
ATOM 2567 C C . GLN A 1 309 ? -15.226 2.876 11.673 1.00 94.62 309 GLN A C 1
ATOM 2569 O O . GLN A 1 309 ? -15.232 3.975 11.116 1.00 94.62 309 GLN A O 1
ATOM 2574 N N . GLU A 1 310 ? -16.242 2.466 12.434 1.00 95.94 310 GLU A N 1
ATOM 2575 C CA . GLU A 1 310 ? -17.406 3.304 12.716 1.00 95.94 310 GLU A CA 1
ATOM 2576 C C . GLU A 1 310 ? -17.036 4.528 13.556 1.00 95.94 310 GLU A C 1
ATOM 2578 O O . GLU A 1 310 ? -17.529 5.622 13.283 1.00 95.94 310 GLU A O 1
ATOM 2583 N N . TRP A 1 311 ? -16.146 4.370 14.537 1.00 97.69 311 TRP A N 1
ATOM 2584 C CA . TRP A 1 311 ? -15.655 5.478 15.346 1.00 97.69 311 TRP A CA 1
ATOM 2585 C C . TRP A 1 311 ? -14.944 6.525 14.478 1.00 97.69 311 TRP A C 1
ATOM 2587 O O . TRP A 1 311 ? -15.312 7.695 14.533 1.00 97.69 311 TRP A O 1
ATOM 2597 N N . PHE A 1 312 ? -14.043 6.125 13.573 1.00 97.88 312 PHE A N 1
ATOM 2598 C CA . PHE A 1 312 ? -13.454 7.055 12.594 1.00 97.88 312 PHE A CA 1
ATOM 2599 C C . PHE A 1 312 ? -14.527 7.701 11.687 1.00 97.88 312 PHE A C 1
ATOM 2601 O O . PHE A 1 312 ? -14.493 8.891 11.364 1.00 97.88 312 PHE A O 1
ATOM 2608 N N . CYS A 1 313 ? -15.558 6.951 11.297 1.00 96.50 313 CYS A N 1
ATOM 2609 C CA . CYS A 1 313 ? -16.656 7.504 10.502 1.00 96.50 313 CYS A CA 1
ATOM 2610 C C . CYS A 1 313 ? -17.570 8.464 11.277 1.00 96.50 313 CYS A C 1
ATOM 2612 O O . CYS A 1 313 ? -18.284 9.233 10.646 1.00 96.50 313 CYS A O 1
ATOM 2614 N N . LYS A 1 314 ? -17.595 8.465 12.608 1.00 96.56 314 LYS A N 1
ATOM 2615 C CA . LYS A 1 314 ? -18.531 9.314 13.370 1.00 96.56 314 LYS A CA 1
ATOM 2616 C C . LYS A 1 314 ? -17.842 10.415 14.163 1.00 96.56 314 LYS A C 1
ATOM 2618 O O . LYS A 1 314 ? -18.379 11.510 14.241 1.00 96.56 314 LYS A O 1
ATOM 2623 N N . GLU A 1 315 ? -16.645 10.147 14.670 1.00 97.38 315 GLU A N 1
ATOM 2624 C CA . GLU A 1 315 ? -16.003 10.956 15.713 1.00 97.38 315 GLU A CA 1
ATOM 2625 C C . GLU A 1 315 ? -14.711 11.654 15.263 1.00 97.38 315 GLU A C 1
ATOM 2627 O O . GLU A 1 315 ? -14.162 12.469 16.011 1.00 97.38 315 GLU A O 1
ATOM 2632 N N . THR A 1 316 ? -14.217 11.351 14.055 1.00 97.81 316 THR A N 1
ATOM 2633 C CA . THR A 1 316 ? -13.016 11.996 13.506 1.00 97.81 316 THR A CA 1
ATOM 2634 C C . THR A 1 316 ? -13.302 12.893 12.309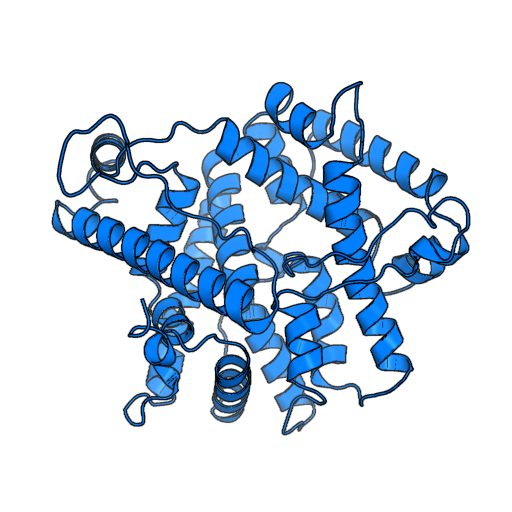 1.00 97.81 316 THR A C 1
ATOM 2636 O O . THR A 1 316 ? -14.305 12.729 11.607 1.00 97.81 316 THR A O 1
ATOM 2639 N N . ASP A 1 317 ? -12.426 13.856 12.068 1.00 97.00 317 ASP A N 1
ATOM 2640 C CA . ASP A 1 317 ? -12.526 14.812 10.969 1.00 97.00 317 ASP A CA 1
ATOM 2641 C C . ASP A 1 317 ? -11.208 14.938 10.187 1.00 97.00 317 ASP A C 1
ATOM 2643 O O . ASP A 1 317 ? -10.273 14.152 10.348 1.00 97.00 317 ASP A O 1
ATOM 2647 N N . LEU A 1 318 ? -11.151 15.919 9.287 1.00 96.69 318 LEU A N 1
ATOM 2648 C CA . LEU A 1 318 ? -10.004 16.132 8.416 1.00 96.69 318 LEU A CA 1
ATOM 2649 C C . LEU A 1 318 ? -8.719 16.484 9.185 1.00 96.69 318 LEU A C 1
ATOM 2651 O O . LEU A 1 318 ? -7.636 16.130 8.726 1.00 96.69 318 LEU A O 1
ATOM 2655 N N . GLU A 1 319 ? -8.817 17.166 10.328 1.00 97.75 319 GLU A N 1
ATOM 2656 C CA . GLU A 1 319 ? -7.655 17.494 11.160 1.00 97.75 319 GLU A CA 1
ATOM 2657 C C . GLU A 1 319 ? -7.102 16.235 11.832 1.00 97.75 319 GLU A C 1
ATOM 2659 O O . GLU A 1 319 ? -5.893 15.986 11.795 1.00 97.75 319 GLU A O 1
ATOM 2664 N N . ASP A 1 320 ? -7.991 15.385 12.352 1.00 98.44 320 ASP A N 1
ATOM 2665 C CA . ASP A 1 320 ? -7.613 14.079 12.890 1.00 98.44 320 ASP A CA 1
ATOM 2666 C C . ASP A 1 320 ? -6.897 13.232 11.828 1.00 98.44 320 ASP A C 1
ATOM 2668 O O . ASP A 1 320 ? -5.811 12.701 12.078 1.00 98.44 320 ASP A O 1
ATOM 2672 N N . TRP A 1 321 ? -7.459 13.148 10.617 1.00 98.31 321 TRP A N 1
ATOM 2673 C CA . TRP A 1 321 ? -6.883 12.356 9.527 1.00 98.31 321 TRP A CA 1
ATOM 2674 C C . TRP A 1 321 ? -5.553 12.916 9.031 1.00 98.31 321 TRP A C 1
ATOM 2676 O O . TRP A 1 321 ? -4.638 12.141 8.751 1.00 98.31 321 TRP A O 1
ATOM 2686 N N . ALA A 1 322 ? -5.416 14.242 8.950 1.00 98.31 322 ALA A N 1
ATOM 2687 C CA . ALA A 1 322 ? -4.153 14.883 8.604 1.00 98.31 322 ALA A CA 1
ATOM 2688 C C . ALA A 1 322 ? -3.071 14.559 9.643 1.00 98.31 322 ALA A C 1
ATOM 2690 O O . ALA A 1 322 ? -1.944 14.237 9.265 1.00 98.31 322 ALA A O 1
ATOM 2691 N N . SER A 1 323 ? -3.418 14.545 10.937 1.00 98.50 323 SER A N 1
ATOM 2692 C CA . SER A 1 323 ? -2.480 14.160 11.999 1.00 98.50 323 SER A CA 1
ATOM 2693 C C . SER A 1 323 ? -2.019 12.700 11.876 1.00 98.50 323 SER A C 1
ATOM 2695 O O . SER A 1 323 ? -0.830 12.420 12.043 1.00 98.50 323 SER A O 1
ATOM 2697 N N . VAL A 1 324 ? -2.924 11.780 11.507 1.00 98.62 324 VAL A N 1
ATOM 2698 C CA . VAL A 1 324 ? -2.596 10.371 11.225 1.00 98.62 324 VAL A CA 1
ATOM 2699 C C . VAL A 1 324 ? -1.698 10.257 9.998 1.00 98.62 324 VAL A C 1
ATOM 2701 O O . VAL A 1 324 ? -0.677 9.582 10.066 1.00 98.62 324 VAL A O 1
ATOM 2704 N N . CYS A 1 325 ? -2.024 10.942 8.899 1.00 98.25 325 CYS A N 1
ATOM 2705 C CA . CYS A 1 325 ? -1.226 10.928 7.670 1.00 98.25 325 CYS A CA 1
ATOM 2706 C C . CYS A 1 325 ? 0.194 11.464 7.904 1.00 98.25 325 CYS A C 1
ATOM 2708 O O . CYS A 1 325 ? 1.165 10.854 7.457 1.00 98.25 325 CYS A O 1
ATOM 2710 N N . ALA A 1 326 ? 0.324 12.550 8.668 1.00 97.75 326 ALA A N 1
ATOM 2711 C CA . ALA A 1 326 ? 1.613 13.116 9.054 1.00 97.75 326 ALA A CA 1
ATOM 2712 C C . ALA A 1 326 ? 2.399 12.205 10.012 1.00 97.75 326 ALA A C 1
ATOM 2714 O O . ALA A 1 326 ? 3.624 12.216 10.008 1.00 97.75 326 ALA A O 1
ATOM 2715 N N . PHE A 1 327 ? 1.716 11.427 10.857 1.00 97.81 327 PHE A N 1
ATOM 2716 C CA . PHE A 1 327 ? 2.361 10.473 11.762 1.00 97.81 327 PHE A CA 1
ATOM 2717 C C . PHE A 1 327 ? 2.764 9.163 11.077 1.00 97.81 327 PHE A C 1
ATOM 2719 O O . PHE A 1 327 ? 3.779 8.579 11.454 1.00 97.81 327 PHE A O 1
ATOM 2726 N N . TYR A 1 328 ? 1.976 8.714 10.096 1.00 97.69 328 TYR A N 1
ATOM 2727 C CA . TYR A 1 328 ? 2.310 7.605 9.206 1.00 97.69 328 TYR A CA 1
ATOM 2728 C C . TYR A 1 328 ? 3.525 7.972 8.350 1.00 97.69 328 TYR A C 1
ATOM 2730 O O . TYR A 1 328 ? 4.473 7.204 8.274 1.00 97.69 328 TYR A O 1
ATOM 2738 N N . ASP A 1 329 ? 3.511 9.175 7.771 1.00 96.25 329 ASP A N 1
ATOM 2739 C CA . ASP A 1 329 ? 4.589 9.749 6.972 1.00 96.25 329 ASP A CA 1
ATOM 2740 C C . ASP A 1 329 ? 5.066 8.850 5.818 1.00 96.25 329 ASP A C 1
ATOM 2742 O O . ASP A 1 329 ? 6.167 8.300 5.795 1.00 96.25 329 ASP A O 1
A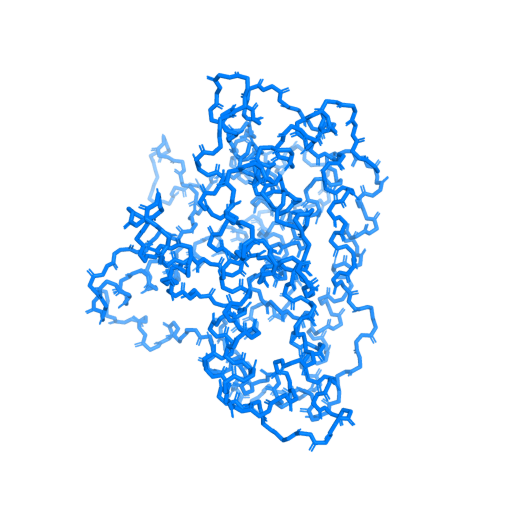TOM 2746 N N . ILE A 1 330 ? 4.231 8.780 4.779 1.00 95.94 330 ILE A N 1
ATOM 2747 C CA . ILE A 1 330 ? 4.518 8.019 3.554 1.00 95.94 330 ILE A CA 1
ATOM 2748 C C . ILE A 1 330 ? 5.810 8.465 2.838 1.00 95.94 330 ILE A C 1
ATOM 2750 O O . ILE A 1 330 ? 6.327 7.731 2.000 1.00 95.94 330 ILE A O 1
ATOM 2754 N N . SER A 1 331 ? 6.369 9.638 3.168 1.00 95.00 331 SER A N 1
ATOM 2755 C CA . SER A 1 331 ? 7.595 10.133 2.529 1.00 95.00 331 SER A CA 1
ATOM 2756 C C . SER A 1 331 ? 8.807 9.238 2.809 1.00 95.00 331 SER A C 1
ATOM 2758 O O . SER A 1 331 ? 9.699 9.157 1.971 1.00 95.00 331 SER A O 1
ATOM 2760 N N . GLN A 1 332 ? 8.792 8.493 3.922 1.00 93.81 332 GLN A N 1
ATOM 2761 C CA . GLN A 1 332 ? 9.828 7.516 4.276 1.00 93.81 332 GLN A CA 1
ATOM 2762 C C . GLN A 1 332 ? 9.945 6.370 3.267 1.00 93.81 332 GLN A C 1
ATOM 2764 O O . GLN A 1 332 ? 10.976 5.695 3.210 1.00 93.81 332 GLN A O 1
ATOM 2769 N N . GLU A 1 333 ? 8.897 6.122 2.481 1.00 91.25 333 GLU A N 1
ATOM 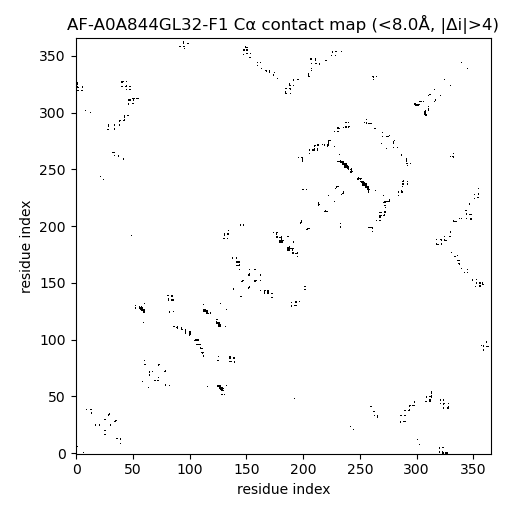2770 C CA . GLU A 1 333 ? 8.940 5.096 1.451 1.00 91.25 333 GLU A CA 1
ATOM 2771 C C . GLU A 1 333 ? 9.576 5.591 0.153 1.00 91.25 333 GLU A C 1
ATOM 2773 O O . GLU A 1 333 ? 10.217 4.809 -0.549 1.00 91.25 333 GLU A O 1
ATOM 2778 N N . TYR A 1 334 ? 9.444 6.879 -0.146 1.00 94.56 334 TYR A N 1
ATOM 2779 C CA . TYR A 1 334 ? 9.879 7.440 -1.412 1.00 94.56 334 TYR A CA 1
ATOM 2780 C C . TYR A 1 334 ? 11.406 7.526 -1.509 1.00 94.56 334 TYR A C 1
ATOM 2782 O O . TYR A 1 334 ? 12.083 8.042 -0.619 1.00 94.56 334 TYR A O 1
ATOM 2790 N N . VAL A 1 335 ? 11.950 7.065 -2.633 1.00 93.31 335 VAL A N 1
ATOM 2791 C CA . VAL A 1 335 ? 13.361 7.224 -2.984 1.00 93.31 335 VAL A CA 1
ATOM 2792 C C . VAL A 1 335 ? 13.489 8.312 -4.050 1.00 93.31 335 VAL A C 1
ATOM 2794 O O . VAL A 1 335 ? 13.081 8.075 -5.187 1.00 93.31 335 VAL A O 1
ATOM 2797 N N . PRO A 1 336 ? 14.049 9.491 -3.737 1.00 87.56 336 PRO A N 1
ATOM 2798 C CA . PRO A 1 336 ? 14.276 10.525 -4.741 1.00 87.56 336 PRO A CA 1
ATOM 2799 C C . PRO A 1 336 ? 15.391 10.138 -5.721 1.00 87.56 336 PRO A C 1
ATOM 2801 O O . PRO A 1 336 ? 16.266 9.333 -5.395 1.00 87.56 336 PRO A O 1
ATOM 2804 N N . ASP A 1 337 ? 15.362 10.754 -6.905 1.00 86.75 337 ASP A N 1
ATOM 2805 C CA . ASP A 1 337 ? 16.431 10.727 -7.912 1.00 86.75 337 ASP A CA 1
ATOM 2806 C C . ASP A 1 337 ? 16.899 9.303 -8.269 1.00 86.75 337 ASP A C 1
ATOM 2808 O O . ASP A 1 337 ? 18.089 8.964 -8.220 1.00 86.75 337 ASP A O 1
ATOM 2812 N N . LYS A 1 338 ? 15.943 8.425 -8.605 1.00 93.31 338 LYS A N 1
ATOM 2813 C CA . LYS A 1 338 ? 16.210 7.000 -8.833 1.00 93.31 338 LYS A CA 1
ATOM 2814 C C . LYS A 1 338 ? 17.145 6.780 -10.023 1.00 93.31 338 LYS A C 1
ATOM 2816 O O . LYS A 1 338 ? 16.810 7.032 -11.177 1.00 93.31 338 LYS A O 1
ATOM 2821 N N . ILE A 1 339 ? 18.294 6.153 -9.774 1.00 94.38 339 ILE A N 1
ATOM 2822 C CA . ILE A 1 339 ? 19.234 5.760 -10.829 1.00 94.38 339 ILE A CA 1
ATOM 2823 C C . ILE A 1 339 ? 18.913 4.341 -11.309 1.00 94.38 339 ILE A C 1
ATOM 2825 O O . ILE A 1 339 ? 19.332 3.335 -10.718 1.00 94.38 339 ILE A O 1
ATOM 2829 N N . TRP A 1 340 ? 18.186 4.259 -12.423 1.00 96.25 340 TRP A N 1
ATOM 2830 C CA . TRP A 1 340 ? 17.818 3.008 -13.086 1.00 96.25 340 TRP A CA 1
ATOM 2831 C C . TRP A 1 340 ? 18.913 2.509 -14.045 1.00 96.25 340 TRP A C 1
ATOM 2833 O O . TRP A 1 340 ? 18.940 2.817 -15.244 1.00 96.25 340 TRP A O 1
ATOM 2843 N N . SER A 1 341 ? 19.824 1.680 -13.527 1.00 96.62 341 SER A N 1
ATOM 2844 C CA . SER A 1 341 ? 20.807 0.968 -14.355 1.00 96.62 341 SER A CA 1
ATOM 2845 C C . SER A 1 341 ? 20.121 -0.042 -15.290 1.00 96.62 341 SER A C 1
ATOM 2847 O O . SER A 1 341 ? 19.013 -0.516 -15.031 1.00 96.62 341 SER A O 1
ATOM 2849 N N . ASN A 1 342 ? 20.793 -0.441 -16.376 1.00 95.50 342 ASN A N 1
ATOM 2850 C CA . ASN A 1 342 ? 20.276 -1.492 -17.267 1.00 95.50 342 ASN A CA 1
ATOM 2851 C C . ASN A 1 342 ? 20.021 -2.822 -16.530 1.00 95.50 342 ASN A C 1
ATOM 2853 O O . ASN A 1 342 ? 19.149 -3.590 -16.939 1.00 95.50 342 ASN A O 1
ATOM 2857 N N . LYS A 1 343 ? 20.768 -3.109 -15.452 1.00 93.75 343 LYS A N 1
ATOM 2858 C CA . LYS A 1 343 ? 20.544 -4.301 -14.625 1.00 93.75 343 LYS A CA 1
ATOM 2859 C C . LYS A 1 343 ? 19.253 -4.163 -13.821 1.00 93.75 343 LYS A C 1
ATOM 2861 O O . LYS A 1 343 ? 18.399 -5.035 -13.951 1.00 93.75 343 LYS A O 1
ATOM 2866 N N . LYS A 1 344 ? 19.066 -3.047 -13.105 1.00 95.88 344 LYS A N 1
ATOM 2867 C CA . LYS A 1 344 ? 17.850 -2.796 -12.314 1.00 95.88 344 LYS A CA 1
ATOM 2868 C C . LYS A 1 344 ? 16.584 -2.835 -13.165 1.00 95.88 344 LYS A C 1
ATOM 2870 O O . LYS A 1 344 ? 15.625 -3.503 -12.797 1.00 95.88 344 LYS A O 1
ATOM 2875 N N . ILE A 1 345 ? 16.607 -2.195 -14.339 1.00 95.94 345 ILE A N 1
ATOM 2876 C CA . ILE A 1 345 ? 15.458 -2.185 -15.263 1.00 95.94 345 ILE A CA 1
ATOM 2877 C C . ILE A 1 345 ? 15.099 -3.605 -15.696 1.00 95.94 345 ILE A C 1
ATOM 2879 O O . ILE A 1 345 ? 13.927 -3.969 -15.717 1.00 95.94 345 ILE A O 1
ATOM 2883 N N . ARG A 1 346 ? 16.095 -4.426 -16.039 1.00 92.50 346 ARG A N 1
ATOM 2884 C CA . ARG A 1 346 ? 15.860 -5.820 -16.424 1.00 92.50 346 ARG A CA 1
ATOM 2885 C C . ARG A 1 346 ? 15.235 -6.619 -15.281 1.00 92.50 346 ARG A C 1
ATOM 2887 O O . ARG A 1 346 ? 14.255 -7.310 -15.526 1.00 92.50 346 ARG A O 1
ATOM 2894 N N . TYR A 1 347 ? 15.753 -6.491 -14.061 1.00 92.44 347 TYR A N 1
ATOM 2895 C CA . TYR A 1 347 ? 15.201 -7.176 -12.888 1.00 92.44 347 TYR A CA 1
ATOM 2896 C C . TYR A 1 347 ? 13.755 -6.752 -12.610 1.00 92.44 347 TYR A C 1
ATOM 2898 O O . TYR A 1 347 ? 12.883 -7.606 -12.476 1.00 92.44 347 TYR A O 1
ATOM 2906 N N . ALA A 1 348 ? 13.482 -5.444 -12.637 1.00 94.19 348 ALA A N 1
ATOM 2907 C CA . ALA A 1 348 ? 12.136 -4.909 -12.471 1.00 94.19 348 ALA A CA 1
ATOM 2908 C C . ALA A 1 348 ? 11.183 -5.419 -13.563 1.00 94.19 348 ALA A C 1
ATOM 2910 O O . ALA A 1 348 ? 10.091 -5.883 -13.256 1.00 94.19 348 ALA A O 1
ATOM 2911 N N . LYS A 1 349 ? 11.593 -5.394 -14.841 1.00 93.44 349 LYS A N 1
ATOM 2912 C CA . LYS A 1 349 ? 10.779 -5.914 -15.954 1.00 93.44 349 LYS A CA 1
ATOM 2913 C C . LYS A 1 349 ? 10.461 -7.403 -15.785 1.00 93.44 349 LYS A C 1
ATOM 2915 O O . LYS A 1 349 ? 9.339 -7.791 -16.086 1.00 93.44 349 LYS A O 1
ATOM 2920 N N . THR A 1 350 ? 11.399 -8.221 -15.302 1.00 89.94 350 THR A N 1
ATOM 2921 C CA . THR A 1 350 ? 11.141 -9.641 -15.000 1.00 89.94 350 THR A CA 1
ATOM 2922 C C . THR A 1 350 ? 10.116 -9.789 -13.877 1.00 89.94 350 THR A C 1
ATOM 2924 O O . THR A 1 350 ? 9.109 -10.460 -14.066 1.00 89.94 350 THR A O 1
ATOM 2927 N N . ALA A 1 351 ? 10.308 -9.090 -12.757 1.00 90.44 351 ALA A N 1
ATOM 2928 C CA . ALA A 1 351 ? 9.366 -9.109 -11.642 1.00 90.44 351 ALA A CA 1
ATOM 2929 C C . ALA A 1 351 ? 7.953 -8.669 -12.064 1.00 90.44 351 ALA A C 1
ATOM 2931 O O . ALA A 1 351 ? 6.980 -9.383 -11.831 1.00 90.44 351 ALA A O 1
ATOM 2932 N N . TYR A 1 352 ? 7.832 -7.533 -12.757 1.00 92.38 352 TYR A N 1
ATOM 2933 C CA . TYR A 1 352 ? 6.544 -7.059 -13.263 1.00 92.38 352 TYR A CA 1
ATOM 2934 C C . TYR A 1 352 ? 5.939 -8.015 -14.285 1.00 92.38 352 TYR A C 1
ATOM 2936 O O . TYR A 1 352 ? 4.723 -8.184 -14.297 1.00 92.38 352 TYR A O 1
ATOM 2944 N N . LYS A 1 353 ? 6.742 -8.631 -15.162 1.00 90.00 353 LYS A N 1
ATOM 2945 C CA . LYS A 1 353 ? 6.237 -9.598 -16.145 1.00 90.00 353 LYS A CA 1
ATOM 2946 C C . LYS A 1 353 ? 5.477 -10.711 -15.444 1.00 90.00 353 LYS A C 1
ATOM 2948 O O . LYS A 1 353 ? 4.384 -11.035 -15.903 1.00 90.00 353 LYS A O 1
ATOM 2953 N N . ASP A 1 354 ? 6.051 -11.257 -14.384 1.00 84.44 354 ASP A N 1
ATOM 2954 C CA . ASP A 1 354 ? 5.477 -12.408 -13.707 1.00 84.44 354 ASP A CA 1
ATOM 2955 C C . ASP A 1 354 ? 4.298 -11.966 -12.833 1.00 84.44 354 ASP A C 1
ATOM 2957 O O . ASP A 1 354 ? 3.231 -12.557 -12.924 1.00 84.44 354 ASP A O 1
ATOM 2961 N N . MET A 1 355 ? 4.412 -10.847 -12.112 1.00 82.50 355 MET A N 1
ATOM 2962 C CA . MET A 1 355 ? 3.387 -10.406 -11.154 1.00 82.50 355 MET A CA 1
ATOM 2963 C C . MET A 1 355 ? 2.182 -9.665 -11.753 1.00 82.50 355 MET A C 1
ATOM 2965 O O . MET A 1 355 ? 1.159 -9.520 -11.084 1.00 82.50 355 MET A O 1
ATOM 2969 N N . THR A 1 356 ? 2.273 -9.137 -12.978 1.00 83.50 356 THR A N 1
ATOM 2970 C CA . THR A 1 356 ? 1.161 -8.380 -13.584 1.00 83.50 356 THR A CA 1
ATOM 2971 C C . THR A 1 356 ? 0.237 -9.279 -14.398 1.00 83.50 356 THR A C 1
ATOM 2973 O O . THR A 1 356 ? 0.665 -9.966 -15.328 1.00 83.50 356 THR A O 1
ATOM 2976 N N . PHE A 1 357 ? -1.061 -9.219 -14.087 1.00 81.94 357 PHE A N 1
ATOM 2977 C CA . PHE A 1 357 ? -2.089 -9.969 -14.804 1.00 81.94 357 PHE A CA 1
ATOM 2978 C C . PHE A 1 357 ? -2.161 -9.560 -16.284 1.00 81.94 357 PHE A C 1
ATOM 2980 O O . PHE A 1 357 ? -2.193 -8.372 -16.624 1.00 81.94 357 PHE A O 1
ATOM 2987 N N . ASP A 1 358 ? -2.210 -10.544 -17.184 1.00 83.25 358 ASP A N 1
ATOM 2988 C CA . ASP A 1 358 ? -2.315 -10.290 -18.619 1.00 83.25 358 ASP A CA 1
ATOM 2989 C C . ASP A 1 358 ? -3.766 -10.119 -19.067 1.00 83.25 358 ASP A C 1
ATOM 2991 O O . ASP A 1 358 ? -4.409 -11.034 -19.581 1.00 83.25 358 ASP A O 1
ATOM 2995 N N . TYR A 1 359 ? -4.266 -8.892 -18.952 1.00 80.88 359 TYR A N 1
ATOM 2996 C CA . TYR A 1 359 ? -5.615 -8.559 -19.401 1.00 80.88 359 TYR A CA 1
ATOM 2997 C C . TYR A 1 359 ? -5.865 -8.857 -20.893 1.00 80.88 359 TYR A C 1
ATOM 2999 O O . TYR A 1 359 ? -7.011 -9.067 -21.277 1.00 80.88 359 TYR A O 1
ATOM 3007 N N . LYS A 1 360 ? -4.840 -8.912 -21.761 1.00 76.50 360 LYS A N 1
ATOM 3008 C CA . LYS A 1 360 ? -5.041 -9.151 -23.205 1.00 76.50 360 LYS A CA 1
ATOM 3009 C C . LYS A 1 360 ? -5.358 -10.605 -23.535 1.00 76.50 360 LYS A C 1
ATOM 3011 O O . LYS A 1 360 ? -6.067 -10.839 -24.506 1.00 76.50 360 LYS A O 1
ATOM 3016 N N . LEU A 1 361 ? -4.863 -11.559 -22.746 1.00 70.50 361 LEU A N 1
ATOM 3017 C CA . LEU A 1 361 ? -5.158 -12.985 -22.940 1.00 70.50 361 LEU A CA 1
ATOM 3018 C C . LEU A 1 361 ? -6.604 -13.342 -22.564 1.00 70.50 361 LEU A C 1
ATOM 3020 O O . LEU A 1 361 ? -7.131 -14.350 -23.030 1.00 70.50 361 LEU A O 1
ATOM 3024 N N . HIS A 1 362 ? -7.248 -12.496 -21.756 1.00 62.88 362 HIS A N 1
ATOM 3025 C CA . HIS A 1 362 ? -8.591 -12.724 -21.221 1.00 62.88 362 HIS A CA 1
ATOM 3026 C C . HIS A 1 362 ? -9.644 -11.743 -21.764 1.00 62.88 362 HIS A C 1
ATOM 3028 O O . HIS A 1 362 ? -10.841 -12.025 -21.697 1.00 62.88 362 HIS A O 1
ATOM 3034 N N . ASN A 1 363 ? -9.222 -10.638 -22.389 1.00 50.72 363 ASN A N 1
ATOM 3035 C CA . ASN A 1 363 ? -10.094 -9.749 -23.159 1.00 50.72 363 ASN A CA 1
ATOM 3036 C C . ASN A 1 363 ? -10.521 -10.433 -24.471 1.00 50.72 363 ASN A C 1
ATOM 3038 O O . ASN A 1 363 ? -9.938 -10.212 -25.530 1.00 50.72 363 ASN A O 1
ATOM 3042 N N . GLY A 1 364 ? -11.532 -11.296 -24.382 1.00 44.84 364 GLY A N 1
ATOM 3043 C CA . GLY A 1 364 ? -12.068 -12.064 -25.511 1.00 44.84 364 GLY A CA 1
ATOM 3044 C C . GLY A 1 364 ? -12.915 -13.280 -25.123 1.00 44.84 364 GLY A C 1
ATOM 3045 O O . GLY A 1 364 ? -13.499 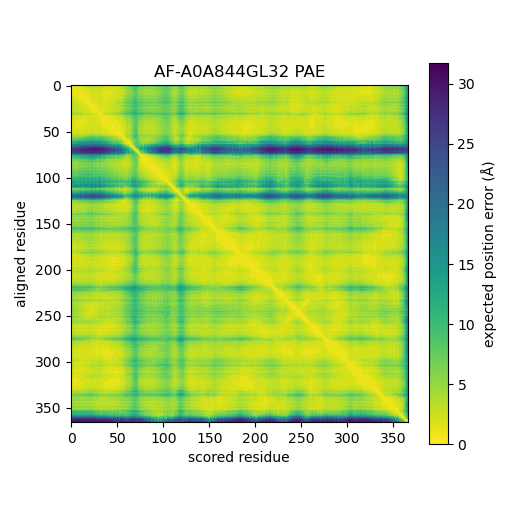-13.901 -26.005 1.00 44.84 364 GLY A O 1
ATOM 3046 N N . LYS A 1 365 ? -12.999 -13.615 -23.827 1.00 35.50 365 LYS A N 1
ATOM 3047 C CA . LYS A 1 365 ? -13.898 -14.642 -23.276 1.00 35.50 365 LYS A CA 1
ATOM 3048 C C . LYS A 1 365 ? -14.898 -14.021 -22.290 1.00 35.50 365 LYS A C 1
ATOM 3050 O O . LYS A 1 365 ? -14.906 -14.377 -21.116 1.00 35.50 365 LYS A O 1
ATOM 3055 N N . ILE A 1 366 ? -15.677 -13.043 -22.754 1.00 35.19 366 ILE A N 1
ATOM 3056 C CA . ILE A 1 366 ? -16.888 -12.582 -22.053 1.00 35.19 366 ILE A CA 1
ATOM 3057 C C . ILE A 1 366 ? -18.087 -13.038 -22.864 1.00 35.19 366 ILE A C 1
ATOM 3059 O O . ILE A 1 366 ? -18.077 -12.757 -24.086 1.00 35.19 366 ILE A O 1
#

Organism: NCBI:txid649762

Sequence (366 aa):
MLNEKMWEAFSTIESTLIHVLPTEYQMFMFGGKIKLRDIIVQIFLDCCEYAYHQKSKKTSLRRHRKQSDEEILGGDAMKGRLQRAAADMNAKNVTLSHYVKEHYGFDIKTPAYEQNQSVNRNKKPYIIDNAELLELLQLDEISLLKVILNRKFLSPKFYNDDFRVCADEYDRAVQKLLVGREENNEKMVLNTFTVFTLEWQYYIDFMYKITSAMEKNSIREIPDLWNRLTAFCYQPTINPALNHYREWAFLKEITVTSRAVLIRNKFVDDVATMEPGQEYEIIQASYLEALYLIVYFRAALIYKDKSLQEWFCKETDLEDWASVCAFYDISQEYVPDKIWSNKKIRYAKTAYKDMTFDYKLHNGKI

Mean predicted aligned error: 5.5 Å

Solvent-accessible surface area (backbone atoms only — not comparable to full-atom values): 20555 Å² total; per-residue (Å²): 102,58,47,72,72,56,41,54,54,48,54,52,50,52,55,48,51,64,71,70,48,55,68,70,57,46,47,64,46,44,68,60,93,44,45,69,65,58,44,54,46,50,32,49,51,55,30,41,56,52,24,46,67,74,69,46,73,61,38,40,67,73,54,53,48,75,71,43,70,84,72,83,51,55,61,74,62,44,53,52,48,45,55,46,51,48,50,51,52,36,50,51,39,49,55,51,32,50,52,42,31,75,76,69,72,46,86,64,89,64,84,62,77,43,60,41,80,89,50,94,51,101,74,50,56,51,35,39,34,73,55,60,46,50,47,46,50,46,59,68,72,23,55,41,56,54,30,58,70,66,50,46,69,74,38,95,88,43,54,70,66,58,51,49,57,25,49,53,46,41,51,54,51,50,51,52,34,61,61,45,22,77,77,42,47,67,36,22,36,44,30,43,54,42,54,50,48,51,42,34,75,64,33,56,47,60,45,51,49,25,32,49,48,17,58,75,68,70,50,88,66,54,62,65,47,66,63,52,44,30,58,62,53,32,65,34,74,43,70,52,76,64,32,78,39,83,96,35,50,84,61,64,69,46,75,45,72,34,62,59,57,77,65,50,62,77,40,36,62,55,60,32,66,50,66,88,49,71,72,48,51,54,55,51,46,46,54,50,43,48,54,48,50,30,58,48,46,47,68,67,36,69,47,94,94,27,44,42,45,55,34,40,56,71,77,52,53,61,66,55,38,19,20,47,39,60,55,63,38,70,67,80,61,61,67,79,87,75,83,77,46,76,65,35,50,51,51,46,51,53,53,49,60,73,73,46,73,65,62,72,86,55,68,81,79,125

Nearest PDB structures (foldseek):
  8oui-assembly1_A  TM=1.032E-01  e=8.353E+00  Homo sapiens